Protein AF-A0A839T908-F1 (afdb_monomer_lite)

Radius of gyration: 17.78 Å; chains: 1; bounding box: 57×42×38 Å

Foldseek 3Di:
DDDDPPPPPPQPFLFPFWKKKWFDDLPDQFKTWIDGPVDQWIKIKGFPDWDPDWQDQPPDIDIHTDMDIDIDNPDDDDPVRIFIKIKTKRKWKWQPPDPATDIFDADSVRDGPPPDDDHQKMKMWMWMWMQGPVRDIDIDIDIFIDHPPVCRVVRRRRVSNNVSVVVDDRDDDDPDGHDCSPND

Structure (mmCIF, N/CA/C/O backbone):
data_AF-A0A839T908-F1
#
_entry.id   AF-A0A839T908-F1
#
loop_
_atom_site.group_PDB
_atom_site.id
_atom_site.type_symbol
_atom_site.label_atom_id
_atom_site.label_alt_id
_atom_site.label_comp_id
_atom_site.label_asym_id
_atom_site.label_entity_id
_atom_site.label_seq_id
_atom_site.pdbx_PDB_ins_code
_atom_site.Cartn_x
_atom_site.Cartn_y
_atom_site.Cartn_z
_atom_site.occupancy
_atom_site.B_iso_or_equiv
_atom_site.auth_seq_id
_atom_site.auth_comp_id
_atom_site.auth_asym_id
_atom_site.auth_atom_id
_atom_site.pdbx_PDB_model_num
ATOM 1 N N . MET A 1 1 ? 37.074 -22.662 -6.212 1.00 36.84 1 MET A N 1
ATOM 2 C CA . MET A 1 1 ? 36.858 -21.961 -4.927 1.00 36.84 1 MET A CA 1
ATOM 3 C C . MET A 1 1 ? 35.732 -20.959 -5.143 1.00 36.84 1 MET A C 1
ATOM 5 O O . MET A 1 1 ? 35.967 -19.913 -5.728 1.00 36.84 1 MET A O 1
ATOM 9 N N . ALA A 1 2 ? 34.493 -21.326 -4.815 1.00 31.91 2 ALA A N 1
ATOM 10 C CA . ALA A 1 2 ? 33.342 -20.445 -4.998 1.00 31.91 2 ALA A CA 1
ATOM 11 C C . ALA A 1 2 ? 33.215 -19.540 -3.766 1.00 31.91 2 ALA A C 1
ATOM 13 O O . ALA A 1 2 ? 32.916 -20.019 -2.672 1.00 31.91 2 ALA A O 1
ATOM 14 N N . GLN A 1 3 ? 33.482 -18.246 -3.935 1.00 27.88 3 GLN A N 1
ATOM 15 C CA . GLN A 1 3 ? 33.172 -17.241 -2.923 1.00 27.88 3 GLN A CA 1
ATOM 16 C C . GLN A 1 3 ? 31.649 -17.155 -2.782 1.00 27.88 3 GLN A C 1
ATOM 18 O O . GLN A 1 3 ? 30.955 -16.644 -3.658 1.00 27.88 3 GLN A O 1
ATOM 23 N N . LYS A 1 4 ? 31.122 -17.667 -1.666 1.00 32.56 4 LYS A N 1
ATOM 24 C CA . LYS A 1 4 ? 29.773 -17.335 -1.206 1.00 32.56 4 LYS A CA 1
ATOM 25 C C . LYS A 1 4 ? 29.775 -15.861 -0.807 1.00 32.56 4 LYS A C 1
ATOM 27 O O . LYS A 1 4 ? 30.241 -15.516 0.275 1.00 32.56 4 LYS A O 1
ATOM 32 N N . ALA A 1 5 ? 29.249 -14.999 -1.669 1.00 32.66 5 ALA A N 1
ATOM 33 C CA . ALA A 1 5 ? 28.869 -13.652 -1.277 1.00 32.66 5 ALA A CA 1
ATOM 34 C C . ALA A 1 5 ? 27.626 -13.750 -0.376 1.00 32.66 5 ALA A C 1
ATOM 36 O O . ALA A 1 5 ? 26.495 -13.758 -0.856 1.00 32.66 5 ALA A O 1
ATOM 37 N N . SER A 1 6 ? 27.822 -13.862 0.942 1.00 39.03 6 SER A N 1
ATOM 38 C CA . SER A 1 6 ? 26.751 -13.659 1.924 1.00 39.03 6 SER A CA 1
ATOM 39 C C . SER A 1 6 ? 26.509 -12.157 2.085 1.00 39.03 6 SER A C 1
ATOM 41 O O . SER A 1 6 ? 26.837 -11.550 3.103 1.00 39.03 6 SER A O 1
ATOM 43 N N . GLY A 1 7 ? 25.973 -11.535 1.039 1.00 34.22 7 GLY A N 1
ATOM 44 C CA . GLY A 1 7 ? 25.411 -10.199 1.138 1.00 34.22 7 GLY A CA 1
ATOM 45 C C . GLY A 1 7 ? 24.092 -10.297 1.888 1.00 34.22 7 GLY A C 1
ATOM 46 O O . GLY A 1 7 ? 23.048 -10.490 1.270 1.00 34.22 7 GLY A O 1
ATOM 47 N N . GLN A 1 8 ? 24.126 -10.192 3.219 1.00 35.47 8 GLN A N 1
ATOM 48 C CA . GLN A 1 8 ? 22.937 -9.801 3.969 1.00 35.47 8 GLN A CA 1
ATOM 49 C C . GLN A 1 8 ? 22.550 -8.412 3.461 1.00 35.47 8 GLN A C 1
ATOM 51 O O . GLN A 1 8 ? 23.127 -7.403 3.863 1.00 35.47 8 GLN A O 1
ATOM 56 N N . SER A 1 9 ? 21.613 -8.374 2.514 1.00 38.59 9 SER A N 1
ATOM 57 C CA . SER A 1 9 ? 20.910 -7.156 2.145 1.00 38.59 9 SER A CA 1
ATOM 58 C C . SER A 1 9 ? 20.316 -6.619 3.439 1.00 38.59 9 SER A C 1
ATOM 60 O O . SER A 1 9 ? 19.379 -7.216 3.970 1.00 38.59 9 SER A O 1
ATOM 62 N N . LYS A 1 10 ? 20.905 -5.552 3.990 1.00 41.44 10 LYS A N 1
ATOM 63 C CA . LYS A 1 10 ? 20.299 -4.790 5.078 1.00 41.44 10 LYS A CA 1
ATOM 64 C C . LYS A 1 10 ? 18.980 -4.273 4.526 1.00 41.44 10 LYS A C 1
ATOM 66 O O . LYS A 1 10 ? 18.945 -3.272 3.820 1.00 41.44 10 LYS A O 1
ATOM 71 N N . VAL A 1 11 ? 17.908 -5.015 4.774 1.00 45.88 11 VAL A N 1
ATOM 72 C CA . VAL A 1 11 ? 16.556 -4.509 4.607 1.00 45.88 11 VAL A CA 1
ATOM 73 C C . VAL A 1 11 ? 16.485 -3.349 5.588 1.00 45.88 11 VAL A C 1
ATOM 75 O O . VAL A 1 11 ? 16.547 -3.570 6.795 1.00 45.88 11 VAL A O 1
ATOM 78 N N . CYS A 1 12 ? 16.458 -2.115 5.086 1.00 41.50 12 CYS A N 1
ATOM 79 C CA . CYS A 1 12 ? 16.101 -0.964 5.902 1.00 41.50 12 CYS A CA 1
ATOM 80 C C . CYS A 1 12 ? 14.634 -1.154 6.301 1.00 41.50 12 CYS A C 1
ATOM 82 O O . CYS A 1 12 ? 13.719 -0.706 5.616 1.00 41.50 12 CYS A O 1
ATOM 84 N N . SER A 1 13 ? 14.397 -1.907 7.371 1.00 41.41 13 SER A N 1
ATOM 85 C CA . SER A 1 13 ? 13.109 -1.962 8.034 1.00 41.41 13 SER A CA 1
ATOM 86 C C . SER A 1 13 ? 12.958 -0.660 8.807 1.00 41.41 13 SER A C 1
ATOM 88 O O . SER A 1 13 ? 13.538 -0.500 9.879 1.00 41.41 13 SER A O 1
ATOM 90 N N . TYR A 1 14 ? 12.218 0.294 8.250 1.00 49.59 14 TYR A N 1
ATOM 91 C CA . TYR A 1 14 ? 11.666 1.360 9.071 1.00 49.59 14 TYR A CA 1
ATOM 92 C C . TYR A 1 14 ? 10.567 0.749 9.943 1.00 49.59 14 TYR A C 1
ATOM 94 O O . TYR A 1 14 ? 9.461 0.497 9.480 1.00 49.59 14 TYR A O 1
ATOM 102 N N . GLU A 1 15 ? 10.883 0.463 11.200 1.00 51.09 15 GLU A N 1
ATOM 103 C CA . GLU A 1 15 ? 9.919 -0.030 12.179 1.00 51.09 15 GLU A CA 1
ATOM 104 C C . GLU A 1 15 ? 9.182 1.161 12.797 1.00 51.09 15 GLU A C 1
ATOM 106 O O . GLU A 1 15 ? 9.471 1.625 13.893 1.00 51.09 15 GLU A O 1
ATOM 111 N N . GLY A 1 16 ? 8.256 1.732 12.030 1.00 57.88 16 GLY A N 1
ATOM 112 C CA . GLY A 1 16 ? 7.332 2.728 12.552 1.00 57.88 16 GLY A CA 1
ATOM 113 C C . GLY A 1 16 ? 6.129 2.038 13.174 1.00 57.88 16 GLY A C 1
ATOM 114 O O . GLY A 1 16 ? 5.096 1.948 12.502 1.00 57.88 16 GLY A O 1
ATOM 115 N N . GLU A 1 17 ? 6.247 1.564 14.417 1.00 53.97 17 GLU A N 1
ATOM 116 C CA . GLU A 1 17 ? 5.077 1.198 15.222 1.00 53.97 17 GLU A CA 1
ATOM 117 C C . GLU A 1 17 ? 4.175 2.425 15.338 1.00 53.97 17 GLU A C 1
ATOM 119 O O . GLU A 1 17 ? 4.529 3.442 15.932 1.00 53.97 17 GLU A O 1
ATOM 124 N N . ASN A 1 18 ? 3.020 2.366 14.684 1.00 81.38 18 ASN A N 1
ATOM 125 C CA . ASN A 1 18 ? 2.134 3.515 14.576 1.00 81.38 18 ASN A CA 1
ATOM 126 C C . ASN A 1 18 ? 0.699 3.091 14.861 1.00 81.38 18 ASN A C 1
ATOM 128 O O . ASN A 1 18 ? -0.016 2.626 13.965 1.00 81.38 18 ASN A O 1
ATOM 132 N N . THR A 1 19 ? 0.258 3.318 16.096 1.00 89.25 19 THR A N 1
ATOM 133 C CA . THR A 1 19 ? -1.152 3.236 16.476 1.00 89.25 19 THR A CA 1
ATOM 134 C C . THR A 1 19 ? -1.986 4.116 15.549 1.00 89.25 19 THR A C 1
ATOM 136 O O . THR A 1 19 ? -1.684 5.287 15.325 1.00 89.25 19 THR A O 1
ATOM 139 N N . THR A 1 20 ? -3.027 3.550 14.951 1.00 90.56 20 THR A N 1
ATOM 140 C CA . THR A 1 20 ? -3.907 4.251 14.013 1.00 90.56 20 THR A CA 1
ATOM 141 C C . THR A 1 20 ? -5.349 4.034 14.436 1.00 90.56 20 THR A C 1
ATOM 143 O O . THR A 1 20 ? -5.747 2.902 14.688 1.00 90.56 20 THR A O 1
ATOM 146 N N . VAL A 1 21 ? -6.138 5.105 14.474 1.00 92.94 21 VAL A N 1
ATOM 147 C CA . VAL A 1 21 ? -7.584 5.013 14.702 1.00 92.94 21 VAL A CA 1
ATOM 148 C C . VAL A 1 21 ? -8.265 5.024 13.341 1.00 92.94 21 VAL A C 1
ATOM 150 O O . VAL A 1 21 ? -8.060 5.950 12.559 1.00 92.94 21 VAL A O 1
ATOM 153 N N . VAL A 1 22 ? -9.037 3.994 13.022 1.00 93.44 22 VAL A N 1
ATOM 154 C CA . VAL A 1 22 ? -9.698 3.818 11.721 1.00 93.44 22 VAL A CA 1
ATOM 155 C C . VAL A 1 22 ? -11.209 3.777 11.910 1.00 93.44 22 VAL A C 1
ATOM 157 O O . VAL A 1 22 ? -11.687 3.250 12.912 1.00 93.44 22 VAL A O 1
ATOM 160 N N . LEU A 1 23 ? -11.963 4.348 10.971 1.00 93.50 23 LEU A N 1
ATOM 161 C CA . LEU A 1 23 ? -13.417 4.197 10.935 1.00 93.50 23 LEU A CA 1
ATOM 162 C C . LEU A 1 23 ? -13.760 2.720 10.690 1.00 93.50 23 LEU A C 1
ATOM 164 O O . LEU A 1 23 ? -13.183 2.098 9.797 1.00 93.50 23 LEU A O 1
ATOM 168 N N . ARG A 1 24 ? -14.678 2.172 11.486 1.00 91.44 24 ARG A N 1
ATOM 169 C CA . ARG A 1 24 ? -15.212 0.821 11.324 1.00 91.44 24 ARG A CA 1
ATOM 170 C C . ARG A 1 24 ? -16.457 0.892 10.450 1.00 91.44 24 ARG A C 1
ATOM 172 O O . ARG A 1 24 ? -17.510 1.326 10.904 1.00 91.44 24 ARG A O 1
ATOM 179 N N . ASP A 1 25 ? -16.311 0.446 9.214 1.00 89.19 25 ASP A N 1
ATOM 180 C CA . ASP A 1 25 ? -17.406 0.300 8.261 1.00 89.19 25 ASP A CA 1
ATOM 181 C C . ASP A 1 25 ? -17.119 -0.931 7.391 1.00 89.19 25 ASP A C 1
ATOM 183 O O . ASP A 1 25 ? -16.373 -0.862 6.415 1.00 89.19 25 ASP A O 1
ATOM 187 N N . SER A 1 26 ? -17.631 -2.091 7.816 1.00 84.62 26 SER A N 1
ATOM 188 C CA . SER A 1 26 ? -17.340 -3.388 7.187 1.00 84.62 26 SER A CA 1
ATOM 189 C C . SER A 1 26 ? -17.948 -3.537 5.794 1.00 84.62 26 SER A C 1
ATOM 191 O O . SER A 1 26 ? -17.467 -4.347 5.001 1.00 84.62 26 SER A O 1
ATOM 193 N N . GLU A 1 27 ? -18.997 -2.769 5.502 1.00 87.81 27 GLU A N 1
ATOM 194 C CA . GLU A 1 27 ? -19.704 -2.801 4.221 1.00 87.81 27 GLU A CA 1
ATOM 195 C C . GLU A 1 27 ? -19.051 -1.870 3.191 1.00 87.81 27 GLU A C 1
ATOM 197 O O . GLU A 1 27 ? -19.305 -1.970 1.990 1.00 87.81 27 GLU A O 1
ATOM 202 N N . GLN A 1 28 ? -18.175 -0.971 3.642 1.00 89.25 28 GLN A N 1
ATOM 203 C CA . GLN A 1 28 ? -17.533 0.013 2.794 1.00 89.25 28 GLN A CA 1
ATOM 204 C C . GLN A 1 28 ? -16.203 -0.495 2.231 1.00 89.25 28 GLN A C 1
ATOM 206 O O . GLN A 1 28 ? -15.157 -0.484 2.878 1.00 89.25 28 GLN A O 1
ATOM 211 N N . THR A 1 29 ? -16.221 -0.891 0.960 1.00 88.44 29 THR A N 1
ATOM 212 C CA . THR A 1 29 ? -15.027 -1.391 0.266 1.00 88.44 29 THR A CA 1
ATOM 213 C C . THR A 1 29 ? -14.239 -0.316 -0.482 1.00 88.44 29 THR A C 1
ATOM 215 O O . THR A 1 29 ? -13.118 -0.578 -0.924 1.00 88.44 29 THR A O 1
ATOM 218 N N . GLU A 1 30 ? -14.804 0.872 -0.667 1.00 92.94 30 GLU A N 1
ATOM 219 C CA . GLU A 1 30 ? -14.273 1.916 -1.549 1.00 92.94 30 GLU A CA 1
ATOM 220 C C . GLU A 1 30 ? -13.727 3.119 -0.784 1.00 92.94 30 GLU A C 1
ATOM 222 O O . GLU A 1 30 ? -12.908 3.860 -1.320 1.00 92.94 30 GLU A O 1
ATOM 227 N N . LEU A 1 31 ? -14.113 3.307 0.475 1.00 92.94 31 LEU A N 1
ATOM 228 C CA . LEU A 1 31 ? -13.708 4.447 1.290 1.00 92.94 31 LEU A CA 1
ATOM 229 C C . LEU A 1 31 ? -13.023 3.980 2.576 1.00 92.94 31 LEU A C 1
ATOM 231 O O . LEU A 1 31 ? -13.569 3.204 3.345 1.00 92.94 31 LEU A O 1
ATOM 235 N N . GLY A 1 32 ? -11.829 4.500 2.843 1.00 93.12 32 GLY A N 1
ATOM 236 C CA . GLY A 1 32 ? -11.128 4.295 4.104 1.00 93.12 32 GLY A CA 1
ATOM 237 C C . GLY A 1 32 ? -10.836 5.622 4.781 1.00 93.12 32 GLY A C 1
ATOM 238 O O . GLY A 1 32 ? -10.221 6.501 4.176 1.00 93.12 32 GLY A O 1
ATOM 239 N N . ILE A 1 33 ? -11.228 5.760 6.046 1.00 93.88 33 ILE A N 1
ATOM 240 C CA . ILE A 1 33 ? -10.991 6.973 6.833 1.00 93.88 33 ILE A CA 1
ATOM 241 C C . ILE A 1 33 ? -10.219 6.614 8.095 1.00 93.88 33 ILE A C 1
ATOM 243 O O . ILE A 1 33 ? -10.560 5.663 8.798 1.00 93.88 33 ILE A O 1
ATOM 247 N N . LYS A 1 34 ? -9.158 7.367 8.388 1.00 93.38 34 LYS A N 1
ATOM 248 C CA . LYS A 1 34 ? -8.349 7.149 9.589 1.00 93.38 34 LYS A CA 1
ATOM 249 C C . LYS A 1 34 ? -7.783 8.435 10.161 1.00 93.38 34 LYS A C 1
ATOM 251 O O . LYS A 1 34 ? -7.433 9.355 9.427 1.00 93.38 34 LYS A O 1
ATOM 256 N N . HIS A 1 35 ? -7.611 8.448 11.471 1.00 92.81 35 HIS A N 1
ATOM 257 C CA . HIS A 1 35 ? -6.823 9.429 12.190 1.00 92.81 35 HIS A CA 1
ATOM 258 C C . HIS A 1 35 ? -5.416 8.879 12.440 1.00 92.81 35 HIS A C 1
ATOM 260 O O . HIS A 1 35 ? -5.232 7.732 12.862 1.00 92.81 35 HIS A O 1
ATOM 266 N N . ARG A 1 36 ? -4.413 9.709 12.162 1.00 78.31 36 ARG A N 1
ATOM 267 C CA . ARG A 1 36 ? -3.006 9.408 12.421 1.00 78.31 36 ARG A CA 1
ATOM 268 C C . ARG A 1 36 ? -2.594 10.105 13.713 1.00 78.31 36 ARG A C 1
ATOM 270 O O . ARG A 1 36 ? -2.724 11.312 13.810 1.00 78.31 36 ARG A O 1
ATOM 277 N N . THR A 1 37 ? -2.093 9.377 14.703 1.00 74.81 37 THR A N 1
ATOM 278 C CA . THR A 1 37 ? -1.612 9.990 15.957 1.00 74.81 37 THR A CA 1
ATOM 279 C C . THR A 1 37 ? -0.390 10.880 15.734 1.00 74.81 37 THR A C 1
ATOM 281 O O . THR A 1 37 ? -0.235 11.892 16.408 1.00 74.81 37 THR A O 1
ATOM 284 N N . ASP A 1 38 ? 0.441 10.538 14.749 1.00 75.88 38 ASP A N 1
ATOM 285 C CA . ASP A 1 38 ? 1.659 11.259 14.376 1.00 75.88 38 ASP A CA 1
ATOM 286 C C . ASP A 1 38 ? 1.409 12.472 13.455 1.00 75.88 38 ASP A C 1
ATOM 288 O O . ASP A 1 38 ? 2.316 13.270 13.230 1.00 75.88 38 ASP A O 1
ATOM 292 N N . HIS A 1 39 ? 0.196 12.638 12.910 1.00 71.69 39 HIS A N 1
ATOM 293 C CA . HIS A 1 39 ? -0.154 13.745 12.013 1.00 71.69 39 HIS A CA 1
ATOM 294 C C . HIS A 1 39 ? -1.471 14.380 12.452 1.00 71.69 39 HIS A C 1
ATOM 296 O O . HIS A 1 39 ? -2.493 13.712 12.495 1.00 71.69 39 HIS A O 1
ATOM 302 N N . ASN A 1 40 ? -1.484 15.692 12.697 1.00 78.94 40 ASN A N 1
ATOM 303 C CA . ASN A 1 40 ? -2.696 16.394 13.120 1.00 78.94 40 ASN A CA 1
ATOM 304 C C . ASN A 1 40 ? -3.747 16.430 11.985 1.00 78.94 40 ASN A C 1
ATOM 306 O O . ASN A 1 40 ? -3.716 17.328 11.137 1.00 78.94 40 ASN A O 1
ATOM 310 N N . GLY A 1 41 ? -4.633 15.428 11.930 1.00 89.44 41 GLY A N 1
ATOM 311 C CA . GLY A 1 41 ? -5.755 15.365 10.995 1.00 89.44 41 GLY A CA 1
ATOM 312 C C . GLY A 1 41 ? -6.211 13.959 10.585 1.00 89.44 41 GLY A C 1
ATOM 313 O O . GLY A 1 41 ? -5.623 12.930 10.920 1.00 89.44 41 GLY A O 1
ATOM 314 N N . ILE A 1 42 ? -7.292 13.943 9.810 1.00 94.06 42 ILE A N 1
ATOM 315 C CA . ILE A 1 42 ? -7.888 12.762 9.190 1.00 94.06 42 ILE A CA 1
ATOM 316 C C . ILE A 1 42 ? -7.301 12.556 7.793 1.00 94.06 42 ILE A C 1
ATOM 318 O O . ILE A 1 42 ? -7.222 13.491 6.996 1.00 94.06 42 ILE A O 1
ATOM 322 N N . GLU A 1 43 ? -6.919 11.320 7.485 1.00 94.62 43 GLU A N 1
ATOM 323 C CA . GLU A 1 43 ? -6.607 10.842 6.139 1.00 94.62 43 GLU A CA 1
ATOM 324 C C . GLU A 1 43 ? -7.823 10.099 5.579 1.00 94.62 43 GLU A C 1
ATOM 326 O O . GLU A 1 43 ? -8.343 9.181 6.216 1.00 94.62 43 GLU A O 1
ATOM 331 N N . ILE A 1 44 ? -8.237 10.472 4.370 1.00 94.75 44 ILE A N 1
ATOM 332 C CA . ILE A 1 44 ? -9.317 9.821 3.627 1.00 94.75 44 ILE A CA 1
ATOM 333 C C . ILE A 1 44 ? -8.720 9.201 2.373 1.00 94.75 44 ILE A C 1
ATOM 335 O O . ILE A 1 44 ? -7.942 9.843 1.664 1.00 94.75 44 ILE A O 1
ATOM 339 N N . LYS A 1 45 ? -9.092 7.961 2.080 1.00 94.69 45 LYS A N 1
ATOM 340 C CA . LYS A 1 45 ? -8.771 7.280 0.831 1.00 94.69 45 LYS A CA 1
ATOM 341 C C . LYS A 1 45 ? -10.042 6.814 0.160 1.00 94.69 45 LYS A C 1
ATOM 343 O O . LYS A 1 45 ? -10.842 6.157 0.807 1.00 94.69 45 LYS A O 1
ATOM 348 N N . GLY A 1 46 ? -10.182 7.122 -1.120 1.00 94.94 46 GLY A N 1
ATOM 349 C CA . GLY A 1 46 ? -11.299 6.675 -1.943 1.00 94.94 46 GLY A CA 1
ATOM 350 C C . GLY A 1 46 ? -10.792 5.886 -3.139 1.00 94.94 46 GLY A C 1
ATOM 351 O O . GLY A 1 46 ? -9.832 6.305 -3.790 1.00 94.94 46 GLY A O 1
ATOM 352 N N . LEU A 1 47 ? -11.421 4.754 -3.424 1.00 94.12 47 LEU A N 1
ATOM 353 C CA . LEU A 1 47 ? -11.265 4.034 -4.673 1.00 94.12 47 LEU A CA 1
ATOM 354 C C . LEU A 1 47 ? -11.927 4.875 -5.763 1.00 94.12 47 LEU A C 1
ATOM 356 O O . LEU A 1 47 ? -13.119 5.148 -5.703 1.00 94.12 47 LEU A O 1
ATOM 360 N N . GLY A 1 48 ? -11.140 5.328 -6.734 1.00 92.94 48 GLY A N 1
ATOM 361 C CA . GLY A 1 48 ? -11.667 6.071 -7.874 1.00 92.94 48 GLY A CA 1
ATOM 362 C C . GLY A 1 48 ? -12.179 5.132 -8.958 1.00 92.94 48 GLY A C 1
ATOM 363 O O . GLY A 1 48 ? -13.288 5.288 -9.450 1.00 92.94 48 GLY A O 1
ATOM 364 N N . THR A 1 49 ? -11.354 4.159 -9.349 1.00 94.69 49 THR A N 1
ATOM 365 C CA . THR A 1 49 ? -11.708 3.182 -10.384 1.00 94.69 49 THR A CA 1
ATOM 366 C C . THR A 1 49 ? -10.796 1.956 -10.335 1.00 94.69 49 THR A C 1
ATOM 368 O O . THR A 1 49 ? -9.717 1.985 -9.732 1.00 94.69 49 THR A O 1
ATOM 371 N N . SER A 1 50 ? -11.220 0.884 -10.996 1.00 93.12 50 SER A N 1
ATOM 372 C CA . SER A 1 50 ? -10.376 -0.267 -11.316 1.00 93.12 50 SER A CA 1
ATOM 373 C C . SER A 1 50 ? -9.924 -0.174 -12.771 1.00 93.12 50 SER A C 1
ATOM 375 O O . SER A 1 50 ? -10.700 0.210 -13.643 1.00 93.12 50 SER A O 1
ATOM 377 N N . LEU A 1 51 ? -8.666 -0.512 -13.037 1.00 92.06 51 LEU A N 1
ATOM 378 C CA . LEU A 1 51 ? -8.169 -0.627 -14.403 1.00 92.06 51 LEU A CA 1
ATOM 379 C C . LEU A 1 51 ? -8.560 -1.992 -14.976 1.00 92.06 51 LEU A C 1
ATOM 381 O O . LEU A 1 51 ? -8.655 -2.976 -14.245 1.00 92.06 51 LEU A O 1
ATOM 385 N N . ASN A 1 52 ? -8.741 -2.054 -16.295 1.00 91.56 52 ASN A N 1
ATOM 386 C CA . ASN A 1 52 ? -9.045 -3.308 -16.994 1.00 91.56 52 ASN A CA 1
ATOM 387 C C . ASN A 1 52 ? -7.848 -4.275 -17.029 1.00 91.56 52 ASN A C 1
ATOM 389 O O . ASN A 1 52 ? -8.010 -5.448 -17.363 1.00 91.56 52 ASN A O 1
ATOM 393 N N . THR A 1 53 ? -6.649 -3.795 -16.698 1.00 93.25 53 THR A N 1
ATOM 394 C CA . THR A 1 53 ? -5.440 -4.613 -16.631 1.00 93.25 53 THR A CA 1
ATOM 395 C C . THR A 1 53 ? -5.271 -5.237 -15.247 1.00 93.25 53 THR A C 1
ATOM 397 O O . THR A 1 53 ? -5.371 -4.580 -14.208 1.00 93.25 53 THR A O 1
ATOM 400 N N . GLU A 1 54 ? -4.926 -6.520 -15.245 1.00 92.50 54 GLU A N 1
ATOM 401 C CA . GLU A 1 54 ? -4.557 -7.281 -14.056 1.00 92.50 54 GLU A CA 1
ATOM 402 C C . GLU A 1 54 ? -3.037 -7.464 -13.956 1.00 92.50 54 GLU A C 1
ATOM 404 O O . GLU A 1 54 ? -2.334 -7.611 -14.960 1.00 92.50 54 GLU A O 1
ATOM 409 N N . LEU A 1 55 ? -2.528 -7.536 -12.728 1.00 93.06 55 LEU A N 1
ATOM 410 C CA . LEU A 1 55 ? -1.218 -8.118 -12.444 1.00 93.06 55 LEU A CA 1
ATOM 411 C C . LEU A 1 55 ? -1.308 -9.639 -12.613 1.00 93.06 55 LEU A C 1
ATOM 413 O O . LEU A 1 55 ? -2.238 -10.262 -12.100 1.00 93.06 55 LEU A O 1
ATOM 417 N N . LYS A 1 56 ? -0.349 -10.240 -13.329 1.00 93.50 56 LYS A N 1
ATOM 418 C CA . LYS A 1 56 ? -0.356 -11.680 -13.670 1.00 93.50 56 LYS A CA 1
ATOM 419 C C . LYS A 1 56 ? 0.973 -12.389 -13.375 1.00 93.50 56 LYS A C 1
ATOM 421 O O . LYS A 1 56 ? 1.277 -13.415 -13.979 1.00 93.50 56 LYS A O 1
ATOM 426 N N . TYR A 1 57 ? 1.776 -11.861 -12.453 1.00 94.94 57 TYR A N 1
ATOM 427 C CA . TYR A 1 57 ? 3.112 -12.379 -12.145 1.00 94.94 57 TYR A CA 1
ATOM 428 C C . TYR A 1 57 ? 3.118 -13.155 -10.830 1.00 94.94 57 TYR A C 1
ATOM 430 O O . TYR A 1 57 ? 3.280 -12.560 -9.773 1.00 94.94 57 TYR A O 1
ATOM 438 N N . SER A 1 58 ? 2.971 -14.484 -10.883 1.00 92.75 58 SER A N 1
ATOM 439 C CA . SER A 1 58 ? 2.930 -15.337 -9.682 1.00 92.75 58 SER A CA 1
ATOM 440 C C . SER A 1 58 ? 4.117 -15.085 -8.731 1.00 92.75 58 SER A C 1
ATOM 442 O O . SER A 1 58 ? 5.256 -15.086 -9.193 1.00 92.75 58 SER A O 1
ATOM 444 N N . PRO A 1 59 ? 3.888 -14.917 -7.413 1.00 93.19 59 PRO A N 1
ATOM 445 C CA . PRO A 1 59 ? 2.614 -15.095 -6.704 1.00 93.19 59 PRO A CA 1
ATOM 446 C C . PRO A 1 59 ? 1.718 -13.841 -6.665 1.00 93.19 59 PRO A C 1
ATOM 448 O O . PRO A 1 59 ? 0.684 -13.841 -6.003 1.00 93.19 59 PRO A O 1
ATOM 451 N N . PHE A 1 60 ? 2.084 -12.766 -7.359 1.00 92.81 60 PHE A N 1
ATOM 452 C CA . PHE A 1 60 ? 1.353 -11.500 -7.395 1.00 92.81 60 PHE A CA 1
ATOM 453 C C . PHE A 1 60 ? 0.338 -11.479 -8.541 1.00 92.81 60 PHE A C 1
ATOM 455 O O . PHE A 1 60 ? 0.677 -11.329 -9.717 1.00 92.81 60 PHE A O 1
ATOM 462 N N . SER A 1 61 ? -0.941 -11.598 -8.196 1.00 91.50 61 SER A N 1
ATOM 463 C CA . SER A 1 61 ? -2.027 -11.436 -9.161 1.00 91.50 61 SER A CA 1
ATOM 464 C C . SER A 1 61 ? -3.180 -10.636 -8.575 1.00 91.50 61 SER A C 1
ATOM 466 O O . SER A 1 61 ? -3.405 -10.676 -7.366 1.00 91.50 61 SER A O 1
ATOM 468 N N . GLY A 1 62 ? -3.881 -9.883 -9.420 1.00 90.94 62 GLY A N 1
ATOM 469 C CA . GLY A 1 62 ? -5.041 -9.103 -8.999 1.00 90.94 62 GLY A CA 1
ATOM 470 C C . GLY A 1 62 ? -5.327 -7.891 -9.878 1.00 90.94 62 GLY A C 1
ATOM 471 O O . GLY A 1 62 ? -4.518 -7.493 -10.716 1.00 90.94 62 GLY A O 1
ATOM 472 N N . ILE A 1 63 ? -6.496 -7.298 -9.658 1.00 92.06 63 ILE A N 1
ATOM 473 C CA . ILE A 1 63 ? -6.967 -6.113 -10.380 1.00 92.06 63 ILE A CA 1
ATOM 474 C C . ILE A 1 63 ? -6.218 -4.876 -9.879 1.00 92.06 63 ILE A C 1
ATOM 476 O O . ILE A 1 63 ? -6.123 -4.642 -8.669 1.00 92.06 63 ILE A O 1
ATOM 480 N N . ILE A 1 64 ? -5.722 -4.056 -10.806 1.00 93.38 64 ILE A N 1
ATOM 481 C CA . ILE A 1 64 ? -5.090 -2.781 -10.464 1.00 93.38 64 ILE A CA 1
ATOM 482 C C . ILE A 1 64 ? -6.173 -1.751 -10.128 1.00 93.38 64 ILE A C 1
ATOM 484 O O . ILE A 1 64 ? -7.139 -1.573 -10.867 1.00 93.38 64 ILE A O 1
ATOM 488 N N . LYS A 1 65 ? -6.006 -1.050 -9.004 1.00 94.06 65 LYS A N 1
ATOM 489 C CA . LYS A 1 65 ? -6.970 -0.071 -8.485 1.00 94.06 65 LYS A CA 1
ATOM 490 C C . LYS A 1 65 ? -6.334 1.307 -8.355 1.00 94.06 65 LYS A C 1
ATOM 492 O O . LYS A 1 65 ? -5.246 1.432 -7.794 1.00 94.06 65 LYS A O 1
ATOM 497 N N . LEU A 1 66 ? -7.038 2.336 -8.820 1.00 93.69 66 LEU A N 1
ATOM 498 C CA . LEU A 1 66 ? -6.652 3.733 -8.648 1.00 93.69 66 LEU A CA 1
ATOM 499 C C . LEU A 1 66 ? -7.299 4.300 -7.390 1.00 93.69 66 LEU A C 1
ATOM 501 O O . LEU A 1 66 ? -8.522 4.346 -7.271 1.00 93.69 66 LEU A O 1
ATOM 505 N N . TRP A 1 67 ? -6.462 4.757 -6.466 1.00 93.69 67 TRP A N 1
ATOM 506 C CA . TRP A 1 67 ? -6.895 5.340 -5.205 1.00 93.69 67 TRP A CA 1
ATOM 507 C C . TRP A 1 67 ? -6.527 6.812 -5.142 1.00 93.69 67 TRP A C 1
ATOM 509 O O . TRP A 1 67 ? -5.386 7.192 -5.401 1.00 93.69 67 TRP A O 1
ATOM 519 N N . SER A 1 68 ? -7.482 7.616 -4.702 1.00 94.25 68 SER A N 1
ATOM 520 C CA . SER A 1 68 ? -7.269 9.007 -4.341 1.00 94.25 68 SER A CA 1
ATOM 521 C C . SER A 1 68 ? -7.082 9.122 -2.835 1.00 94.25 68 SER A C 1
ATOM 523 O O . SER A 1 68 ? -7.649 8.351 -2.056 1.00 94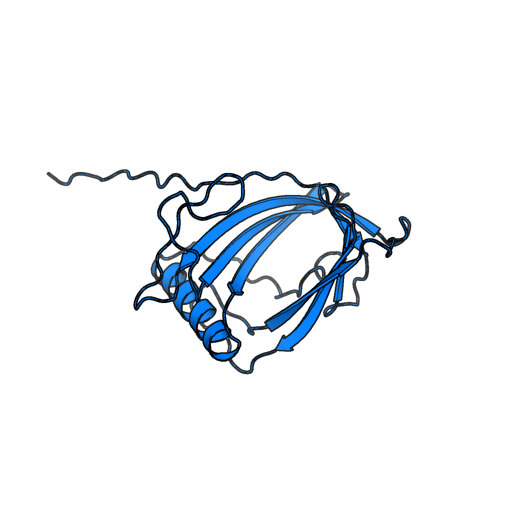.25 68 SER A O 1
ATOM 525 N N . LYS A 1 69 ? -6.257 10.080 -2.416 1.00 93.56 69 LYS A N 1
ATOM 526 C CA . LYS A 1 69 ? -5.957 10.342 -1.010 1.00 93.56 69 LYS A CA 1
ATOM 527 C C . LYS A 1 69 ? -6.134 11.825 -0.722 1.00 93.56 69 LYS A C 1
ATOM 529 O O . LYS A 1 69 ? -5.536 12.660 -1.393 1.00 93.56 69 LYS A O 1
ATOM 534 N N . TRP A 1 70 ? -6.884 12.124 0.328 1.00 95.19 70 TRP A N 1
ATOM 535 C CA . TRP A 1 70 ? -7.110 13.473 0.832 1.00 95.19 70 TRP A CA 1
ATOM 536 C C . TRP A 1 70 ? -6.778 13.547 2.318 1.00 95.19 70 TRP A C 1
ATOM 538 O O . TRP A 1 70 ? -6.700 12.530 3.014 1.00 95.19 70 TRP A O 1
ATOM 548 N N . SER A 1 71 ? -6.584 14.765 2.814 1.00 94.06 71 SER A N 1
ATOM 549 C CA . SER A 1 71 ? -6.419 15.035 4.237 1.00 94.06 71 SER A CA 1
ATOM 550 C C . SER A 1 71 ? -7.311 16.189 4.675 1.00 94.06 71 SER A C 1
ATOM 552 O O . SER A 1 71 ? -7.581 17.113 3.909 1.00 94.06 71 SER A O 1
ATOM 554 N N . SER A 1 72 ? -7.778 16.138 5.920 1.00 94.44 72 SER A N 1
ATOM 555 C CA . SER A 1 72 ? -8.524 17.227 6.544 1.00 94.44 72 SER A CA 1
ATOM 556 C C . SER A 1 72 ? -8.113 17.392 7.996 1.00 94.44 72 SER A C 1
ATOM 558 O O . SER A 1 72 ? -8.032 16.422 8.742 1.00 94.44 72 SER A O 1
ATOM 560 N N . ARG A 1 73 ? -7.888 18.639 8.409 1.00 92.88 73 ARG A N 1
ATOM 561 C CA . ARG A 1 73 ? -7.612 18.993 9.811 1.00 92.88 73 ARG A CA 1
ATOM 562 C C . ARG A 1 73 ? -8.874 19.331 10.606 1.00 92.88 73 ARG A C 1
ATOM 564 O O . ARG A 1 73 ? -8.802 19.466 11.818 1.00 92.88 73 ARG A O 1
ATOM 571 N N . GLN A 1 74 ? -10.000 19.519 9.916 1.00 93.62 74 GLN A N 1
ATOM 572 C CA . GLN A 1 74 ? -11.264 19.947 10.524 1.00 93.62 74 GLN A CA 1
ATOM 573 C C . GLN A 1 74 ? -12.198 18.771 10.810 1.00 93.62 74 GLN A C 1
ATOM 575 O O . GLN A 1 74 ? -13.015 18.838 11.724 1.00 93.62 74 GLN A O 1
ATOM 580 N N . LEU A 1 75 ? -12.078 17.689 10.034 1.00 93.25 75 LEU A N 1
ATOM 581 C CA . LEU A 1 75 ? -12.857 16.482 10.270 1.00 93.25 75 LEU A CA 1
ATOM 582 C C . LEU A 1 75 ? -12.418 15.810 11.570 1.00 93.25 75 LEU A C 1
ATOM 584 O O . LEU A 1 75 ? -11.234 15.779 11.905 1.00 93.25 75 LEU A O 1
ATOM 588 N N . LYS A 1 76 ? -13.393 15.247 12.277 1.00 91.62 76 LYS A N 1
ATOM 589 C CA . LYS A 1 76 ? -13.202 14.451 13.488 1.00 91.62 76 LYS A CA 1
ATOM 590 C C . LYS A 1 76 ? -13.921 13.124 13.293 1.00 91.62 76 LYS A C 1
ATOM 592 O O . LYS A 1 76 ? -14.979 13.094 12.671 1.00 91.62 76 LYS A O 1
ATOM 597 N N . LEU A 1 77 ? -13.336 12.047 13.805 1.00 91.50 77 LEU A N 1
ATOM 598 C CA . LEU A 1 77 ? -13.986 10.741 13.837 1.00 91.50 77 LEU A CA 1
ATOM 599 C C . LEU A 1 77 ? -14.663 10.537 15.190 1.00 91.50 77 LEU A C 1
ATOM 601 O O . LEU A 1 77 ? -14.106 10.918 16.220 1.00 91.50 77 LEU A O 1
ATOM 605 N N . ASP A 1 78 ? -15.849 9.936 15.174 1.00 93.12 78 ASP A N 1
ATOM 606 C CA . ASP A 1 78 ? -16.553 9.534 16.388 1.00 93.12 78 ASP A CA 1
ATOM 607 C C . ASP A 1 78 ? -15.921 8.261 16.958 1.00 93.12 78 ASP A C 1
ATOM 609 O O . ASP A 1 78 ? -15.861 7.231 16.282 1.00 93.12 78 ASP A O 1
ATOM 613 N N . ILE A 1 79 ? -15.492 8.325 18.221 1.00 87.75 79 ILE A N 1
ATOM 614 C CA . ILE A 1 79 ? -14.852 7.217 18.928 1.00 87.75 79 ILE A CA 1
ATOM 615 C C . ILE A 1 79 ? -15.707 5.944 18.925 1.00 87.75 79 ILE A C 1
ATOM 617 O O . ILE A 1 79 ? -15.150 4.856 18.798 1.00 87.75 79 ILE A O 1
ATOM 621 N N . GLN A 1 80 ? -17.040 6.065 18.972 1.00 91.81 80 GLN A N 1
ATOM 622 C CA . GLN A 1 80 ? -17.959 4.919 18.979 1.00 91.81 80 GLN A CA 1
ATOM 623 C C . GLN A 1 80 ? -17.958 4.147 17.654 1.00 91.81 80 GLN A C 1
ATOM 625 O O . GLN A 1 80 ? -18.279 2.962 17.622 1.00 91.81 80 GLN A O 1
ATOM 630 N N . THR A 1 81 ? -17.559 4.807 16.566 1.00 92.75 81 THR A N 1
ATOM 631 C CA . THR A 1 81 ? -17.530 4.246 15.206 1.00 92.75 81 THR A CA 1
ATOM 632 C C . THR A 1 81 ? -16.120 3.899 14.745 1.00 92.75 81 THR A C 1
ATOM 634 O O . THR A 1 81 ? -15.903 3.578 13.580 1.00 92.75 81 THR A O 1
ATOM 637 N N . THR A 1 82 ? -15.133 3.976 15.637 1.00 94.06 82 THR A N 1
ATOM 638 C CA . THR A 1 82 ? -13.731 3.749 15.282 1.00 94.06 82 THR A CA 1
ATOM 639 C C . THR A 1 82 ? -13.140 2.554 16.000 1.00 94.06 82 THR A C 1
ATOM 641 O O . THR A 1 82 ? -13.629 2.098 17.031 1.00 94.06 82 THR A O 1
ATOM 644 N N . THR A 1 83 ? -12.049 2.041 15.447 1.00 93.25 83 THR A N 1
ATOM 645 C CA . THR A 1 83 ? -11.231 1.028 16.093 1.00 93.25 83 THR A CA 1
ATOM 646 C C . THR A 1 83 ? -9.762 1.415 16.034 1.00 93.25 83 THR A C 1
ATOM 648 O O . THR A 1 83 ? -9.308 2.056 15.086 1.00 93.25 83 THR A O 1
ATOM 651 N N . THR A 1 84 ? -9.022 1.064 17.079 1.00 93.50 84 THR A N 1
ATOM 652 C CA . THR A 1 84 ? -7.589 1.327 17.162 1.00 93.50 84 THR A CA 1
ATOM 653 C C . THR A 1 84 ? -6.835 0.082 16.736 1.00 93.50 84 THR A C 1
ATOM 655 O O . THR A 1 84 ? -7.047 -0.988 17.295 1.00 93.50 84 THR A O 1
ATOM 658 N N . ILE A 1 85 ? -5.942 0.238 15.767 1.00 93.00 85 ILE A N 1
ATOM 659 C CA . ILE A 1 85 ? -5.063 -0.825 15.286 1.00 93.00 85 ILE A CA 1
ATOM 660 C C . ILE A 1 85 ? -3.607 -0.443 15.521 1.00 93.00 85 ILE A C 1
ATOM 662 O O . ILE A 1 85 ? -3.229 0.728 15.400 1.00 93.00 85 ILE A O 1
ATOM 666 N N . GLU A 1 86 ? -2.783 -1.438 15.808 1.00 93.38 86 GLU A N 1
ATOM 667 C CA . GLU A 1 86 ? -1.329 -1.309 15.769 1.00 93.38 86 GLU A CA 1
ATOM 668 C C . GLU A 1 86 ? -0.846 -1.821 14.412 1.00 93.38 86 GLU A C 1
ATOM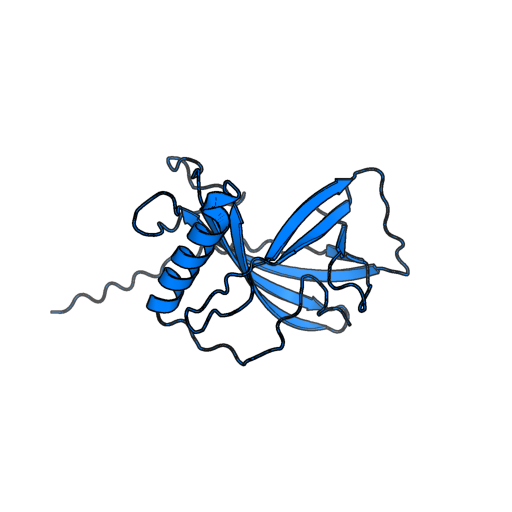 670 O O . GLU A 1 86 ? -1.460 -2.705 13.804 1.00 93.38 86 GLU A O 1
ATOM 675 N N . LYS A 1 87 ? 0.235 -1.241 13.892 1.00 91.81 87 LYS A N 1
ATOM 676 C CA . LYS A 1 87 ? 0.782 -1.668 12.607 1.00 91.81 87 LYS A CA 1
ATOM 677 C C . LYS A 1 87 ? 2.297 -1.564 12.582 1.00 91.81 87 LYS A C 1
ATOM 679 O O . LYS A 1 87 ? 2.854 -0.569 13.049 1.00 91.81 87 LYS A O 1
ATOM 684 N N . THR A 1 88 ? 2.904 -2.527 11.905 1.00 92.31 88 THR A N 1
ATOM 685 C CA . THR A 1 88 ? 4.325 -2.529 11.561 1.00 92.31 88 THR A CA 1
ATOM 686 C C . THR A 1 88 ? 4.443 -2.608 10.051 1.00 92.31 88 THR A C 1
ATOM 688 O O . THR A 1 88 ? 3.838 -3.476 9.418 1.00 92.31 88 THR A O 1
ATOM 691 N N . ARG A 1 89 ? 5.172 -1.664 9.451 1.00 91.94 89 ARG A N 1
ATOM 692 C CA . ARG A 1 89 ? 5.288 -1.526 7.996 1.00 91.94 89 ARG A CA 1
ATOM 693 C C . ARG A 1 89 ? 6.730 -1.717 7.557 1.00 91.94 89 ARG A C 1
ATOM 695 O O . ARG A 1 89 ? 7.591 -0.963 7.973 1.00 91.94 89 ARG A O 1
ATOM 702 N N . TRP A 1 90 ? 6.958 -2.621 6.616 1.00 93.12 90 TRP A N 1
ATOM 703 C CA . TRP A 1 90 ? 8.215 -2.740 5.885 1.00 93.12 90 TRP A CA 1
ATOM 704 C C . TRP A 1 90 ? 8.016 -2.205 4.471 1.00 93.12 90 TRP A C 1
ATOM 706 O O . TRP A 1 90 ? 7.088 -2.616 3.773 1.00 93.12 90 TRP A O 1
ATOM 716 N N . LEU A 1 91 ? 8.877 -1.280 4.052 1.00 94.56 91 LEU A N 1
ATOM 717 C CA . LEU A 1 91 ? 8.766 -0.576 2.779 1.00 94.56 91 LEU A CA 1
ATOM 718 C C . LEU A 1 91 ? 10.011 -0.816 1.924 1.00 94.56 91 LEU A C 1
ATOM 720 O O . LEU A 1 91 ? 11.135 -0.640 2.384 1.00 94.56 91 LEU A O 1
ATOM 724 N N . ARG A 1 92 ? 9.795 -1.159 0.655 1.00 95.62 92 ARG A N 1
ATOM 725 C CA . ARG A 1 92 ? 10.809 -1.133 -0.405 1.00 95.62 92 ARG A CA 1
ATOM 726 C C . ARG A 1 92 ? 10.328 -0.187 -1.497 1.00 95.62 92 ARG A C 1
ATOM 728 O O . ARG A 1 92 ? 9.140 -0.190 -1.816 1.00 95.62 92 ARG A O 1
ATOM 735 N N . ARG A 1 93 ? 11.226 0.607 -2.074 1.00 95.69 93 ARG A N 1
ATOM 736 C CA . ARG A 1 93 ? 10.908 1.552 -3.153 1.00 95.69 93 ARG A CA 1
ATOM 737 C C . ARG A 1 93 ? 11.745 1.234 -4.376 1.00 95.69 93 ARG A C 1
ATOM 739 O O . ARG A 1 93 ? 12.945 1.006 -4.256 1.00 95.69 93 ARG A O 1
ATOM 746 N N . PHE A 1 94 ? 11.109 1.233 -5.537 1.00 96.62 94 PHE A N 1
ATOM 747 C CA . PHE A 1 94 ? 11.744 0.928 -6.809 1.00 96.62 94 PHE A CA 1
ATOM 748 C C . PHE A 1 94 ? 11.598 2.112 -7.754 1.00 96.62 94 PHE A C 1
ATOM 750 O O . PHE A 1 94 ? 10.477 2.528 -8.032 1.00 96.62 94 PHE A O 1
ATOM 757 N N . ASP A 1 95 ? 12.711 2.624 -8.273 1.00 96.19 95 ASP A N 1
ATOM 758 C CA . ASP A 1 95 ? 12.710 3.476 -9.459 1.00 96.19 95 ASP A CA 1
ATOM 759 C C . ASP A 1 95 ? 12.402 2.604 -10.681 1.00 96.19 95 ASP A C 1
ATOM 761 O O . ASP A 1 95 ? 13.076 1.607 -10.940 1.00 96.19 95 ASP A O 1
ATOM 765 N N . THR A 1 96 ? 11.358 2.977 -11.413 1.00 96.94 96 THR A N 1
ATOM 766 C CA . THR A 1 96 ? 10.858 2.269 -12.602 1.00 96.94 96 THR A CA 1
ATOM 767 C C . THR A 1 96 ? 11.013 3.101 -13.873 1.00 96.94 96 THR A C 1
ATOM 769 O O . THR A 1 96 ? 10.451 2.760 -14.905 1.00 96.94 96 THR A O 1
ATOM 772 N N . SER A 1 97 ? 11.765 4.206 -13.816 1.00 94.31 97 SER A N 1
ATOM 773 C CA . SER A 1 97 ? 12.034 5.063 -14.977 1.00 94.31 97 SER A CA 1
ATOM 774 C C . SER A 1 97 ? 13.033 4.456 -15.970 1.00 94.31 97 SER A C 1
ATOM 776 O O . SER A 1 97 ? 13.157 4.936 -17.096 1.00 94.31 97 SER A O 1
ATOM 778 N N . GLN A 1 98 ? 13.751 3.409 -15.559 1.00 91.75 98 GLN A N 1
ATOM 779 C CA . GLN A 1 98 ? 14.750 2.712 -16.365 1.00 91.75 98 GLN A CA 1
ATOM 780 C C . GLN A 1 98 ? 14.209 1.387 -16.915 1.00 91.75 98 GLN A C 1
ATOM 782 O O . GLN A 1 98 ? 13.155 0.908 -16.510 1.00 91.75 98 GLN A O 1
ATOM 787 N N . ALA A 1 99 ? 14.976 0.757 -17.811 1.00 91.06 99 ALA A N 1
ATOM 788 C CA . ALA A 1 99 ? 14.614 -0.531 -18.410 1.00 91.06 99 ALA A CA 1
ATOM 789 C C . ALA A 1 99 ? 14.409 -1.655 -17.373 1.00 91.06 99 ALA A C 1
ATOM 791 O O . ALA A 1 99 ? 13.642 -2.584 -17.617 1.00 91.06 99 ALA A O 1
ATOM 792 N N . PHE A 1 100 ? 15.082 -1.564 -16.222 1.00 93.75 100 PHE A N 1
ATOM 793 C CA . PHE A 1 100 ? 14.947 -2.502 -15.112 1.00 93.75 100 PHE A CA 1
ATOM 794 C C . PHE A 1 100 ? 14.657 -1.743 -13.813 1.00 93.75 100 PHE A C 1
ATOM 796 O O . PHE A 1 100 ? 15.304 -0.718 -13.574 1.00 93.75 100 PHE A O 1
ATOM 803 N N . PRO A 1 101 ? 13.746 -2.241 -12.954 1.00 96.50 101 PRO A N 1
ATOM 804 C CA . PRO A 1 101 ? 13.493 -1.621 -11.662 1.00 96.50 101 PRO A CA 1
ATOM 805 C C . PRO A 1 101 ? 14.756 -1.576 -10.799 1.00 96.50 101 PRO A C 1
ATOM 807 O O . PRO A 1 101 ? 15.381 -2.607 -10.542 1.00 96.50 101 PRO A O 1
ATOM 810 N N . LEU A 1 102 ? 15.104 -0.384 -10.321 1.00 95.56 102 LEU A N 1
ATOM 811 C CA . LEU A 1 102 ? 16.210 -0.167 -9.395 1.00 95.56 102 LEU A CA 1
ATOM 812 C C . LEU A 1 102 ? 15.657 0.020 -7.984 1.00 95.56 102 LEU A C 1
ATOM 814 O O . LEU A 1 102 ? 14.930 0.972 -7.716 1.00 95.56 102 LEU A O 1
ATOM 818 N N . GLU A 1 103 ? 16.011 -0.877 -7.068 1.00 95.56 103 GLU A N 1
ATOM 819 C CA . GLU A 1 103 ? 15.667 -0.720 -5.655 1.00 95.56 103 GLU A CA 1
ATOM 820 C C . GLU A 1 103 ? 16.470 0.425 -5.027 1.00 95.56 103 GLU A C 1
ATOM 822 O O . GLU A 1 103 ? 17.697 0.462 -5.125 1.00 95.56 103 GLU A O 1
ATOM 827 N N . LEU A 1 104 ? 15.770 1.355 -4.381 1.00 94.00 104 LEU A N 1
ATOM 828 C CA . LEU A 1 104 ? 16.360 2.519 -3.735 1.00 94.00 104 LEU A CA 1
ATOM 829 C C . LEU A 1 104 ? 16.524 2.264 -2.237 1.00 94.00 104 LEU A C 1
ATOM 831 O O . LEU A 1 104 ? 15.571 1.898 -1.548 1.00 94.00 104 LEU A O 1
ATOM 835 N N . SER A 1 105 ? 17.721 2.533 -1.720 1.00 92.56 105 SER A N 1
ATOM 836 C CA . SER A 1 105 ? 17.956 2.593 -0.278 1.00 92.56 105 SER A CA 1
ATOM 837 C C . SER A 1 105 ? 17.255 3.813 0.314 1.00 92.56 105 SER A C 1
ATOM 839 O O . SER A 1 10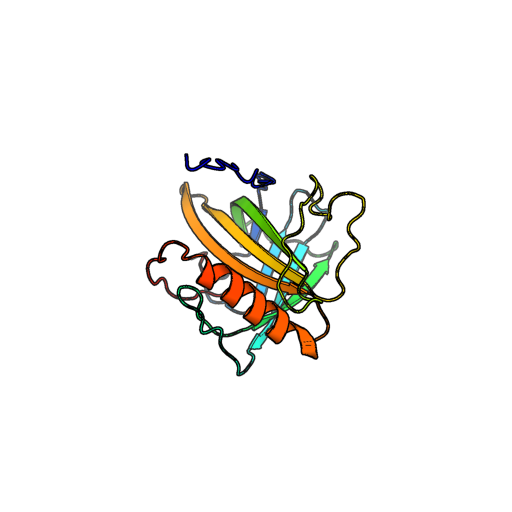5 ? 17.405 4.921 -0.207 1.00 92.56 105 SER A O 1
ATOM 841 N N . LEU A 1 106 ? 16.521 3.612 1.409 1.00 91.50 106 LEU A N 1
ATOM 842 C CA . LEU A 1 106 ? 15.745 4.655 2.080 1.00 91.50 106 LEU A CA 1
ATOM 843 C C . LEU A 1 106 ? 16.375 5.065 3.418 1.00 91.50 106 LEU A C 1
ATOM 845 O O . LEU A 1 106 ? 16.993 4.240 4.095 1.00 91.50 106 LEU A O 1
ATOM 849 N N . ASP A 1 107 ? 16.197 6.331 3.791 1.00 90.25 107 ASP A N 1
ATOM 850 C CA . ASP A 1 107 ? 16.487 6.857 5.124 1.00 90.25 107 ASP A CA 1
ATOM 851 C C . ASP A 1 107 ? 15.323 6.626 6.113 1.00 90.25 107 ASP A C 1
ATOM 853 O O . ASP A 1 107 ? 14.315 5.987 5.800 1.00 90.25 107 ASP A O 1
ATOM 857 N N . THR A 1 108 ? 15.452 7.160 7.331 1.00 86.81 108 THR A N 1
ATOM 858 C CA . THR A 1 108 ? 14.425 7.065 8.386 1.00 86.81 108 THR A CA 1
ATOM 859 C C . THR A 1 108 ? 13.151 7.861 8.091 1.00 86.81 108 THR A C 1
ATOM 861 O O . THR A 1 108 ? 12.173 7.725 8.819 1.00 86.81 108 THR A O 1
ATOM 864 N N . TYR A 1 109 ? 13.155 8.697 7.053 1.00 86.81 109 TYR A N 1
ATOM 865 C CA . TYR A 1 109 ? 12.015 9.479 6.570 1.00 86.81 109 TYR A CA 1
ATOM 866 C C . TYR A 1 109 ? 11.460 8.923 5.250 1.00 86.81 109 TYR A C 1
ATOM 868 O O . TYR A 1 109 ? 10.679 9.592 4.564 1.00 86.81 109 TYR A O 1
ATOM 876 N N . GLU A 1 110 ? 11.865 7.700 4.889 1.00 89.31 110 GLU A N 1
ATOM 877 C CA . GLU A 1 110 ? 11.453 6.996 3.674 1.00 89.31 110 GLU A CA 1
ATOM 878 C C . GLU A 1 110 ? 11.825 7.740 2.382 1.00 89.31 110 GLU A C 1
ATOM 880 O O . GLU A 1 110 ? 11.228 7.527 1.319 1.00 89.31 110 GLU A O 1
ATOM 885 N N . GLN A 1 111 ? 12.826 8.618 2.463 1.00 89.44 111 GLN A N 1
ATOM 886 C CA . GLN A 1 111 ? 13.409 9.284 1.311 1.00 89.44 111 GLN A CA 1
ATOM 887 C C . GLN A 1 111 ? 14.585 8.467 0.784 1.00 89.44 111 GLN A C 1
ATOM 889 O O . GLN A 1 111 ? 15.296 7.839 1.570 1.00 89.44 111 GLN A O 1
ATOM 894 N N . PRO A 1 112 ? 14.823 8.460 -0.537 1.00 91.31 112 PRO A N 1
ATOM 895 C CA . PRO A 1 112 ? 16.056 7.909 -1.077 1.00 91.31 112 PRO A CA 1
ATOM 896 C C . PRO A 1 112 ? 17.277 8.538 -0.390 1.00 91.31 112 PRO A C 1
ATOM 898 O O . PRO A 1 112 ? 17.321 9.756 -0.210 1.00 91.31 112 PRO A O 1
ATOM 901 N N . LEU A 1 113 ? 18.267 7.721 -0.014 1.00 90.75 113 LEU A N 1
ATOM 902 C CA . LEU A 1 113 ? 19.510 8.219 0.585 1.00 90.75 113 LEU A CA 1
ATOM 903 C C . LEU A 1 113 ? 20.171 9.286 -0.312 1.00 90.75 113 LEU A C 1
ATOM 905 O O . LEU A 1 113 ? 20.091 9.220 -1.543 1.00 90.75 113 LEU A O 1
ATOM 909 N N . LEU A 1 114 ? 20.840 10.260 0.323 1.00 75.88 114 LEU A N 1
ATOM 910 C CA . LEU A 1 114 ? 21.541 11.379 -0.325 1.00 75.88 114 LEU A CA 1
ATOM 911 C C . LEU A 1 114 ? 22.312 10.931 -1.579 1.00 75.88 114 LEU A C 1
ATOM 913 O O . LEU A 1 114 ? 23.168 10.052 -1.515 1.00 75.88 114 LEU A O 1
ATOM 917 N N . GLY A 1 115 ? 22.012 11.569 -2.714 1.00 77.94 115 GLY A N 1
ATOM 918 C CA . GLY A 1 115 ? 22.602 11.262 -4.025 1.00 77.94 115 GLY A CA 1
ATOM 919 C C . GLY A 1 115 ? 21.639 10.579 -4.998 1.00 77.94 115 GLY A C 1
ATOM 920 O O . GLY A 1 115 ? 21.827 10.686 -6.210 1.00 77.94 115 GLY A O 1
ATOM 921 N N . HIS A 1 116 ? 20.560 9.967 -4.507 1.00 78.50 116 HIS A N 1
ATOM 922 C CA . HIS A 1 116 ? 19.487 9.470 -5.363 1.00 78.50 116 HIS A CA 1
ATOM 923 C C . HIS A 1 116 ? 18.451 10.570 -5.624 1.00 78.50 116 HIS A C 1
ATOM 925 O O . HIS A 1 116 ? 17.897 11.166 -4.701 1.00 78.50 116 HIS A O 1
ATOM 931 N N . ARG A 1 117 ? 18.179 10.859 -6.903 1.00 81.12 117 ARG A N 1
ATOM 932 C CA . ARG A 1 117 ? 17.069 11.746 -7.289 1.00 81.12 117 ARG A CA 1
ATOM 933 C C . ARG A 1 117 ? 15.740 11.057 -6.981 1.00 81.12 117 ARG A C 1
ATOM 935 O O . ARG A 1 117 ? 15.643 9.837 -7.087 1.00 81.12 117 ARG A O 1
ATOM 942 N N . THR A 1 118 ? 14.708 11.834 -6.643 1.00 84.56 118 THR A N 1
ATOM 943 C CA . THR A 1 118 ? 13.341 11.296 -6.595 1.00 84.56 118 THR A CA 1
ATOM 944 C C . THR A 1 118 ? 12.950 10.852 -8.007 1.00 84.56 118 THR A C 1
ATOM 946 O O . THR A 1 118 ? 13.009 11.675 -8.925 1.00 84.56 118 THR A O 1
ATOM 949 N N . PRO A 1 119 ? 12.604 9.574 -8.210 1.00 87.94 119 PRO A N 1
ATOM 950 C CA . PRO A 1 119 ? 12.254 9.062 -9.528 1.00 87.94 119 PRO A CA 1
ATOM 951 C C . PRO A 1 119 ? 10.957 9.694 -10.048 1.00 87.94 119 PRO A C 1
ATOM 953 O O . PRO A 1 119 ? 10.042 9.994 -9.283 1.00 87.94 119 PRO A O 1
ATOM 956 N N . SER A 1 120 ? 10.865 9.885 -11.366 1.00 89.50 120 SER A N 1
ATOM 957 C CA . SER A 1 120 ? 9.637 10.355 -12.032 1.00 89.50 120 SER A CA 1
ATOM 958 C C . SER A 1 120 ? 8.565 9.262 -12.141 1.00 89.50 120 SER A C 1
ATOM 960 O O . SER A 1 120 ? 7.383 9.555 -12.336 1.00 89.50 120 SER A O 1
ATOM 962 N N . C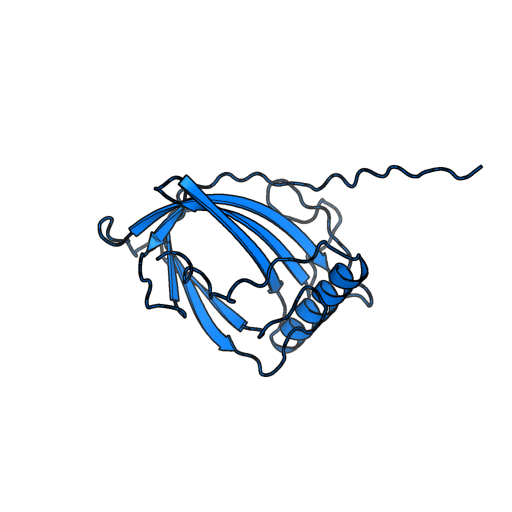YS A 1 121 ? 8.985 8.000 -12.039 1.00 93.75 121 CYS A N 1
ATOM 963 C CA . CYS A 1 121 ? 8.130 6.823 -12.011 1.00 93.75 121 CYS A CA 1
ATOM 964 C C . CYS A 1 121 ? 8.666 5.873 -10.946 1.00 93.75 121 CYS A C 1
ATOM 966 O O . CYS A 1 121 ? 9.774 5.352 -11.091 1.00 93.75 121 CYS A O 1
ATOM 968 N N . ASP A 1 122 ? 7.890 5.593 -9.909 1.00 96.00 122 ASP A N 1
ATOM 969 C CA . ASP A 1 122 ? 8.267 4.584 -8.928 1.00 96.00 122 ASP A CA 1
ATOM 970 C C . ASP A 1 122 ? 7.127 3.657 -8.542 1.00 96.00 122 ASP A C 1
ATOM 972 O O . ASP A 1 122 ? 5.955 3.870 -8.862 1.00 96.00 122 ASP A O 1
ATOM 976 N N . CYS A 1 123 ? 7.515 2.586 -7.860 1.00 97.31 123 CYS A N 1
ATOM 977 C CA . CYS A 1 123 ? 6.604 1.693 -7.183 1.00 97.31 123 CYS A CA 1
ATOM 978 C C . CYS A 1 123 ? 7.138 1.364 -5.794 1.00 97.31 123 CYS A C 1
ATOM 980 O O . CYS A 1 123 ? 8.256 0.873 -5.628 1.00 97.31 123 CYS A O 1
ATOM 982 N N . ASN A 1 124 ? 6.300 1.580 -4.791 1.00 96.75 124 ASN A N 1
ATOM 983 C CA . ASN A 1 124 ? 6.501 1.078 -3.447 1.00 96.75 124 ASN A CA 1
ATOM 984 C C . ASN A 1 124 ? 5.927 -0.330 -3.328 1.00 96.75 124 ASN A C 1
ATOM 986 O O . ASN A 1 124 ? 4.840 -0.617 -3.833 1.00 96.75 124 ASN A O 1
ATOM 990 N N . VAL A 1 125 ? 6.637 -1.185 -2.604 1.00 96.56 125 VAL A N 1
ATOM 991 C CA . VAL A 1 125 ? 6.157 -2.488 -2.157 1.00 96.56 125 VAL A CA 1
ATOM 992 C C . VAL A 1 125 ? 6.158 -2.470 -0.642 1.00 96.56 125 VAL A C 1
ATOM 994 O O . VAL A 1 125 ? 7.196 -2.280 -0.008 1.00 96.56 125 VAL A O 1
ATOM 997 N N . GLU A 1 126 ? 4.973 -2.617 -0.070 1.00 94.75 126 GLU A N 1
ATOM 998 C CA . GLU A 1 126 ? 4.748 -2.547 1.365 1.00 94.75 126 GLU A CA 1
ATOM 999 C C . GLU A 1 126 ? 4.275 -3.896 1.881 1.00 94.75 126 GLU A C 1
ATOM 1001 O O . GLU A 1 126 ? 3.235 -4.389 1.449 1.00 94.75 126 GLU A O 1
ATOM 1006 N N . LEU A 1 127 ? 5.009 -4.451 2.840 1.00 93.50 127 LEU A N 1
ATOM 1007 C CA . LEU A 1 127 ? 4.508 -5.500 3.714 1.00 93.50 127 LEU A CA 1
ATOM 1008 C C . LEU A 1 127 ? 4.029 -4.824 4.997 1.00 93.50 127 LEU A C 1
ATOM 1010 O O . LEU A 1 127 ? 4.753 -4.029 5.593 1.00 93.50 127 LEU A O 1
ATOM 1014 N N . LEU A 1 128 ? 2.806 -5.109 5.414 1.00 92.56 128 LEU A N 1
ATOM 1015 C CA . LEU A 1 128 ? 2.213 -4.532 6.611 1.00 92.56 128 LEU A CA 1
ATOM 1016 C C . LEU A 1 128 ? 1.696 -5.660 7.492 1.00 92.56 128 LEU A C 1
ATOM 1018 O O . LEU A 1 128 ? 0.873 -6.457 7.043 1.00 92.56 128 LEU A O 1
ATOM 1022 N N . GLN A 1 129 ? 2.151 -5.685 8.737 1.00 93.12 129 GLN A N 1
ATOM 1023 C CA . GLN A 1 129 ? 1.494 -6.413 9.810 1.00 93.12 129 GLN A CA 1
ATOM 1024 C C . GLN A 1 129 ? 0.527 -5.461 10.506 1.00 93.12 129 GLN A C 1
ATOM 1026 O O . GLN A 1 129 ? 0.873 -4.312 10.782 1.00 93.12 129 GLN A O 1
ATOM 1031 N N . VAL A 1 130 ? -0.672 -5.944 10.793 1.00 91.81 130 VAL A N 1
ATOM 1032 C CA . VAL A 1 130 ? -1.683 -5.238 11.572 1.00 91.81 130 VAL A CA 1
ATOM 1033 C C . VAL A 1 130 ? -2.046 -6.102 12.770 1.00 91.81 130 VAL A C 1
ATOM 1035 O O . VAL A 1 130 ? -2.256 -7.304 12.613 1.00 91.81 130 VAL A O 1
ATOM 1038 N N . ILE A 1 131 ? -2.115 -5.490 13.947 1.00 93.44 131 ILE A N 1
ATOM 1039 C CA . ILE A 1 131 ? -2.618 -6.112 15.168 1.00 93.44 131 ILE A CA 1
ATOM 1040 C C . ILE A 1 131 ? -3.938 -5.429 15.535 1.00 93.44 131 ILE A C 1
ATOM 1042 O O . ILE A 1 131 ? -4.004 -4.202 15.677 1.00 93.44 131 ILE A O 1
ATOM 1046 N N . LEU A 1 132 ? -4.990 -6.235 15.638 1.00 92.50 132 LEU A N 1
ATOM 1047 C CA . LEU A 1 132 ? -6.343 -5.819 15.997 1.00 92.50 132 LEU A CA 1
ATOM 1048 C C . LEU A 1 132 ? -6.505 -5.648 17.524 1.00 92.50 132 LEU A C 1
ATOM 1050 O O . LEU A 1 132 ? -5.647 -6.098 18.291 1.00 92.50 132 LEU A O 1
ATOM 1054 N N . PRO A 1 133 ? -7.594 -5.007 18.006 1.00 92.50 133 PRO A N 1
ATOM 1055 C CA . PRO A 1 133 ? -7.852 -4.859 19.443 1.00 92.50 133 PRO A CA 1
ATOM 1056 C C . PRO A 1 133 ? -7.894 -6.180 20.225 1.00 92.50 133 PRO A C 1
ATOM 1058 O O . PRO A 1 133 ? -7.462 -6.222 21.375 1.00 92.50 133 PRO A O 1
ATOM 1061 N N . ASP A 1 134 ? -8.386 -7.248 19.599 1.00 94.25 134 ASP A N 1
ATOM 1062 C CA . ASP A 1 134 ? -8.444 -8.618 20.130 1.00 94.25 134 ASP A CA 1
ATOM 1063 C C . ASP A 1 134 ? -7.108 -9.377 20.032 1.00 94.25 134 ASP A C 1
ATOM 1065 O O . ASP A 1 134 ? -7.011 -10.517 20.479 1.00 94.25 134 ASP A O 1
ATOM 1069 N N . LYS A 1 135 ? -6.059 -8.711 19.530 1.00 93.94 135 LYS A N 1
ATOM 1070 C CA . LYS A 1 135 ? -4.698 -9.224 19.313 1.00 93.94 135 LYS A CA 1
ATOM 1071 C C . LYS A 1 135 ? -4.540 -10.174 18.130 1.00 93.94 135 LYS A C 1
ATOM 1073 O O . LYS A 1 135 ? -3.440 -10.708 17.944 1.00 93.94 135 LYS A O 1
ATOM 1078 N N . ASP A 1 136 ? -5.550 -10.284 17.273 1.00 93.38 136 ASP A N 1
ATOM 1079 C CA . ASP A 1 136 ? -5.405 -10.975 16.000 1.00 93.38 136 ASP A CA 1
ATOM 1080 C C . ASP A 1 136 ? -4.394 -10.265 15.098 1.00 93.38 136 ASP A C 1
ATOM 1082 O O . ASP A 1 136 ? -4.325 -9.032 15.027 1.00 93.38 136 ASP A O 1
ATOM 1086 N N . LYS A 1 137 ? -3.588 -11.067 14.394 1.00 92.44 137 LYS A N 1
ATOM 1087 C CA . LYS A 1 137 ? -2.504 -10.589 13.530 1.00 92.44 137 LYS A CA 1
ATOM 1088 C C . LYS A 1 137 ? -2.817 -10.850 12.072 1.00 92.44 137 LYS A C 1
ATOM 1090 O O . LYS A 1 137 ? -2.991 -11.991 11.655 1.00 92.44 137 LYS A O 1
ATOM 1095 N N . TRP A 1 138 ? -2.804 -9.781 11.294 1.00 90.50 138 TRP A N 1
ATOM 1096 C CA . TRP A 1 138 ? -3.109 -9.799 9.874 1.00 90.50 138 TRP A CA 1
ATOM 1097 C C . TRP A 1 138 ? -1.903 -9.301 9.092 1.00 90.50 138 TRP A C 1
ATOM 1099 O O . TRP A 1 138 ? -1.170 -8.421 9.544 1.00 90.50 138 TRP A O 1
ATOM 1109 N N . TRP A 1 139 ? -1.703 -9.856 7.902 1.00 91.00 139 TRP A N 1
ATOM 1110 C CA . TRP A 1 139 ? -0.632 -9.453 7.000 1.00 91.00 139 TRP A CA 1
ATOM 1111 C C . TRP A 1 139 ? -1.215 -8.989 5.677 1.00 91.00 139 TRP A C 1
ATOM 1113 O O . TRP A 1 139 ? -2.116 -9.615 5.127 1.00 91.00 139 TRP A O 1
ATOM 1123 N N . THR A 1 140 ? -0.671 -7.902 5.142 1.00 90.31 140 THR A N 1
ATOM 1124 C CA . THR A 1 140 ? -0.998 -7.438 3.794 1.00 90.31 140 THR A CA 1
ATOM 1125 C C . THR A 1 140 ? 0.278 -7.136 3.030 1.00 90.31 140 THR A C 1
ATOM 1127 O O . THR A 1 140 ? 1.246 -6.628 3.594 1.00 90.31 140 THR A O 1
ATOM 1130 N N . LEU A 1 141 ? 0.270 -7.447 1.738 1.00 92.50 141 LEU A N 1
ATOM 1131 C CA . LEU A 1 141 ? 1.310 -7.060 0.796 1.00 92.50 141 LEU A CA 1
ATOM 1132 C C . LEU A 1 141 ? 0.672 -6.171 -0.270 1.00 92.50 141 LEU A C 1
ATOM 1134 O O . LEU A 1 141 ? -0.302 -6.569 -0.906 1.00 92.50 141 LEU A O 1
ATOM 1138 N N . GLY A 1 142 ? 1.204 -4.968 -0.457 1.00 92.75 142 GLY A N 1
ATOM 1139 C CA . GLY A 1 142 ? 0.656 -3.986 -1.386 1.00 92.75 142 GLY A CA 1
ATOM 1140 C C . GLY A 1 142 ? 1.711 -3.406 -2.316 1.00 92.75 142 GLY A C 1
ATOM 1141 O O . GLY A 1 142 ? 2.792 -3.027 -1.874 1.00 92.75 142 GLY A O 1
ATOM 1142 N N . PHE A 1 143 ? 1.353 -3.272 -3.591 1.00 95.69 143 PHE A N 1
ATOM 1143 C CA . PHE A 1 143 ? 2.114 -2.531 -4.596 1.00 95.69 143 PHE A CA 1
ATOM 1144 C C . PHE A 1 143 ? 1.447 -1.172 -4.817 1.00 95.69 143 PHE A C 1
ATOM 1146 O O . PHE A 1 143 ? 0.224 -1.093 -4.944 1.00 95.69 143 PHE A O 1
ATOM 1153 N N . LYS A 1 144 ? 2.232 -0.094 -4.827 1.00 95.75 144 LYS A N 1
ATOM 1154 C CA . LYS A 1 144 ? 1.736 1.280 -4.969 1.00 95.75 144 LYS A CA 1
ATOM 1155 C C . LYS A 1 144 ? 2.650 2.061 -5.898 1.00 95.75 144 LYS A C 1
ATOM 1157 O O . LYS A 1 144 ? 3.746 2.428 -5.489 1.00 95.75 144 LYS A O 1
ATOM 1162 N N . ALA A 1 145 ? 2.198 2.317 -7.118 1.00 95.62 145 ALA A N 1
ATOM 1163 C CA . ALA A 1 145 ? 2.929 3.163 -8.050 1.00 95.62 145 ALA A CA 1
ATOM 1164 C C . ALA A 1 145 ? 2.621 4.647 -7.834 1.00 95.62 145 ALA A C 1
ATOM 1166 O O . ALA A 1 145 ? 1.476 5.006 -7.543 1.00 95.62 145 ALA A O 1
ATOM 1167 N N . PHE A 1 146 ? 3.632 5.498 -8.019 1.00 92.06 146 PHE A N 1
ATOM 1168 C CA . PHE A 1 146 ? 3.482 6.948 -8.063 1.00 92.06 146 PHE A CA 1
ATOM 1169 C C . PHE A 1 146 ? 4.118 7.465 -9.355 1.00 92.06 146 PHE A C 1
ATOM 1171 O O . PHE A 1 146 ? 5.332 7.453 -9.552 1.00 92.06 146 PHE A O 1
ATOM 1178 N N . SER A 1 147 ? 3.263 7.876 -10.287 1.00 91.12 147 SER A N 1
ATOM 1179 C CA . SER A 1 147 ? 3.663 8.457 -11.564 1.00 91.12 147 SER A CA 1
ATOM 1180 C C . SER A 1 147 ? 2.470 9.179 -12.203 1.00 91.12 147 SER A C 1
ATOM 1182 O O . SER A 1 147 ? 1.430 9.378 -11.573 1.00 91.12 147 SER A O 1
ATOM 1184 N N . THR A 1 148 ? 2.608 9.559 -13.471 1.00 92.81 148 THR A N 1
ATOM 1185 C CA . THR A 1 148 ? 1.481 9.965 -14.316 1.00 92.81 148 THR A CA 1
ATOM 1186 C C . THR A 1 148 ? 0.517 8.794 -14.525 1.00 92.81 148 THR A C 1
ATOM 1188 O O . THR A 1 148 ? 0.932 7.634 -14.486 1.00 92.81 148 THR A O 1
ATOM 1191 N N . LEU A 1 149 ? -0.759 9.083 -14.810 1.00 90.69 149 LEU A N 1
ATOM 1192 C CA . LEU A 1 149 ? -1.777 8.051 -15.062 1.00 90.69 149 LEU A CA 1
ATOM 1193 C C . LEU A 1 149 ? -1.355 7.040 -16.143 1.00 90.69 149 LEU A C 1
ATOM 1195 O O . LEU A 1 149 ? -1.660 5.860 -16.014 1.00 90.69 149 LEU A O 1
ATOM 1199 N N . TYR A 1 150 ? -0.608 7.487 -17.157 1.00 92.12 150 TYR A N 1
ATOM 1200 C CA . TYR A 1 150 ? -0.114 6.643 -18.247 1.00 92.12 150 TYR A CA 1
ATOM 1201 C C . TYR A 1 150 ? 0.934 5.613 -17.802 1.00 92.12 150 TYR A C 1
ATOM 1203 O O . TYR A 1 150 ? 1.019 4.538 -18.386 1.00 92.12 150 TYR A O 1
ATOM 1211 N N . ASN A 1 151 ? 1.712 5.920 -16.761 1.00 94.81 151 ASN A N 1
ATOM 1212 C CA . ASN A 1 151 ? 2.833 5.085 -16.322 1.00 94.81 151 ASN A CA 1
ATOM 1213 C C . ASN A 1 151 ? 2.524 4.246 -15.077 1.00 94.81 151 ASN A C 1
ATOM 1215 O O . ASN A 1 151 ? 3.286 3.333 -14.771 1.00 94.81 151 ASN A O 1
ATOM 1219 N N . LEU A 1 152 ? 1.425 4.517 -14.361 1.00 94.06 152 LEU A N 1
ATOM 1220 C CA . LEU A 1 152 ? 1.078 3.803 -13.124 1.00 94.06 152 LEU A CA 1
ATOM 1221 C C . LEU A 1 152 ? 1.017 2.287 -13.318 1.00 94.06 152 LEU A C 1
ATOM 1223 O O . LEU A 1 152 ? 1.595 1.531 -12.536 1.00 94.06 152 LEU A O 1
ATOM 1227 N N . GLU A 1 153 ? 0.327 1.846 -14.368 1.00 95.50 153 GLU A N 1
ATOM 1228 C CA . GLU A 1 153 ? 0.206 0.427 -14.690 1.00 95.50 153 GLU A CA 1
ATOM 1229 C C . GLU A 1 153 ? 1.570 -0.181 -15.013 1.00 95.50 153 GLU A C 1
ATOM 1231 O O . GLU A 1 153 ? 1.923 -1.220 -14.456 1.00 95.50 153 GLU A O 1
ATOM 1236 N N . HIS A 1 154 ? 2.364 0.494 -15.849 1.00 95.31 154 HIS A N 1
ATOM 1237 C CA . HIS A 1 154 ? 3.704 0.040 -16.201 1.00 95.31 154 HIS A CA 1
ATOM 1238 C C . HIS A 1 154 ? 4.576 -0.154 -14.956 1.00 95.31 154 HIS A C 1
ATOM 1240 O O . HIS A 1 154 ? 5.111 -1.246 -14.769 1.00 95.31 154 HIS A O 1
ATOM 1246 N N . SER A 1 155 ? 4.652 0.847 -14.070 1.00 96.75 155 SER A N 1
ATOM 1247 C CA . SER A 1 155 ? 5.423 0.783 -12.822 1.00 96.75 155 SER A CA 1
ATOM 1248 C C . SER A 1 155 ? 5.008 -0.399 -11.939 1.00 96.75 155 SER A C 1
ATOM 1250 O O . SER A 1 155 ? 5.868 -1.121 -11.436 1.00 96.75 155 SER A O 1
ATOM 1252 N N . LEU A 1 156 ? 3.702 -0.658 -11.790 1.00 96.62 156 LEU A N 1
ATOM 1253 C CA . LEU A 1 156 ? 3.211 -1.822 -11.043 1.00 96.62 156 LEU A CA 1
ATOM 1254 C C . LEU A 1 156 ? 3.636 -3.143 -11.698 1.00 96.62 156 LEU A C 1
ATOM 1256 O O . LEU A 1 156 ? 4.125 -4.039 -11.010 1.00 96.62 156 LEU A O 1
ATOM 1260 N N . GLN A 1 157 ? 3.463 -3.262 -13.017 1.00 96.56 157 GLN A N 1
ATOM 1261 C CA . GLN A 1 157 ? 3.760 -4.483 -13.769 1.00 96.56 157 GLN A CA 1
ATOM 1262 C C . GLN A 1 157 ? 5.253 -4.824 -13.710 1.00 96.56 157 GLN A C 1
ATOM 1264 O O . GLN A 1 157 ? 5.606 -5.960 -13.390 1.00 96.56 157 GLN A O 1
ATOM 1269 N N . VAL A 1 158 ? 6.142 -3.857 -13.967 1.00 97.06 158 VAL A N 1
ATOM 1270 C CA . VAL A 1 158 ? 7.592 -4.114 -13.963 1.00 97.06 158 VAL A CA 1
ATOM 1271 C C . VAL A 1 158 ? 8.106 -4.458 -12.570 1.00 97.06 158 VAL A C 1
ATOM 1273 O O . VAL A 1 158 ? 8.920 -5.370 -12.435 1.00 97.06 158 VAL A O 1
ATOM 1276 N N . THR A 1 159 ? 7.602 -3.804 -11.519 1.00 97.75 159 THR A N 1
ATOM 1277 C CA . THR A 1 159 ? 8.002 -4.112 -10.140 1.00 97.75 159 THR A CA 1
ATOM 1278 C C . THR A 1 159 ? 7.464 -5.465 -9.681 1.00 97.75 159 THR A C 1
ATOM 1280 O O . THR A 1 159 ? 8.212 -6.238 -9.080 1.00 97.75 159 THR A O 1
ATOM 1283 N N . ALA A 1 160 ? 6.206 -5.796 -9.989 1.00 97.12 160 ALA A N 1
ATOM 1284 C CA . ALA A 1 160 ? 5.639 -7.109 -9.682 1.00 97.12 160 ALA A CA 1
ATOM 1285 C C . ALA A 1 160 ? 6.395 -8.230 -10.404 1.00 97.12 160 ALA A C 1
ATOM 1287 O O . ALA A 1 160 ? 6.772 -9.212 -9.765 1.00 97.12 160 ALA A O 1
ATOM 1288 N N . LYS A 1 161 ? 6.696 -8.055 -11.698 1.00 97.44 161 LYS A N 1
ATOM 1289 C CA . LYS A 1 161 ? 7.527 -8.993 -12.458 1.00 97.44 161 LYS A CA 1
ATOM 1290 C C . LYS A 1 161 ? 8.909 -9.161 -11.833 1.00 97.44 161 LYS A C 1
ATOM 1292 O O . LYS A 1 161 ? 9.329 -10.286 -11.579 1.00 97.44 161 LYS A O 1
ATOM 1297 N N . TYR A 1 162 ? 9.593 -8.051 -11.558 1.00 97.25 162 TYR A N 1
ATOM 1298 C CA . TYR A 1 162 ? 10.931 -8.060 -10.970 1.00 97.25 162 TYR A CA 1
ATOM 1299 C C . TYR A 1 162 ? 10.970 -8.823 -9.642 1.00 97.25 162 TYR A C 1
ATOM 1301 O O . TYR A 1 162 ? 11.896 -9.593 -9.392 1.00 97.25 162 TYR A O 1
ATOM 1309 N N . LEU A 1 163 ? 9.960 -8.643 -8.785 1.00 96.94 163 LEU A N 1
ATOM 1310 C CA . LEU A 1 163 ? 9.874 -9.391 -7.536 1.00 96.94 163 LEU A CA 1
ATOM 1311 C C . LEU A 1 163 ? 9.494 -10.856 -7.747 1.00 96.94 163 LEU A C 1
ATOM 1313 O O . LEU A 1 163 ? 10.039 -11.696 -7.041 1.00 96.94 163 LEU A O 1
ATOM 1317 N N . ALA A 1 164 ? 8.608 -11.172 -8.691 1.00 96.38 164 ALA A N 1
ATOM 1318 C CA . ALA A 1 164 ? 8.211 -12.546 -8.997 1.00 96.38 164 ALA A CA 1
ATOM 1319 C C . ALA A 1 164 ? 9.396 -13.383 -9.503 1.00 96.38 164 ALA A C 1
ATOM 1321 O O . ALA A 1 164 ? 9.595 -14.510 -9.054 1.00 96.38 164 ALA A O 1
ATOM 1322 N N . ASP A 1 165 ? 10.244 -12.799 -10.356 1.00 97.06 165 ASP A N 1
ATOM 1323 C CA . ASP A 1 165 ? 11.449 -13.446 -10.893 1.00 97.06 165 ASP A CA 1
ATOM 1324 C C . ASP A 1 165 ? 12.468 -13.806 -9.788 1.00 97.06 165 ASP A C 1
ATOM 1326 O O . ASP A 1 165 ? 13.314 -14.681 -9.975 1.00 97.06 165 ASP A O 1
ATOM 1330 N N . ARG A 1 166 ? 12.366 -13.183 -8.603 1.00 95.88 166 ARG A N 1
ATOM 1331 C CA . ARG A 1 166 ? 13.176 -13.503 -7.411 1.00 95.88 166 ARG A CA 1
ATOM 1332 C C . ARG A 1 166 ? 12.609 -14.658 -6.581 1.00 95.88 166 ARG A C 1
ATOM 1334 O O . ARG A 1 166 ? 13.124 -14.912 -5.496 1.00 95.88 166 ARG A O 1
ATOM 1341 N N . GLN A 1 167 ? 11.576 -15.334 -7.086 1.00 95.56 167 GLN A N 1
ATOM 1342 C CA . GLN A 1 167 ? 10.960 -16.523 -6.493 1.00 95.56 167 GLN A CA 1
ATOM 1343 C C . GLN A 1 167 ? 10.595 -16.325 -5.010 1.00 95.56 167 GLN A C 1
ATOM 1345 O O . GLN A 1 167 ? 11.085 -17.052 -4.142 1.00 95.56 167 GLN A O 1
ATOM 1350 N N . PRO A 1 168 ? 9.763 -15.316 -4.687 1.00 93.81 168 PRO A N 1
ATOM 1351 C CA . PRO A 1 168 ? 9.304 -15.116 -3.323 1.00 93.81 168 PRO A CA 1
ATOM 1352 C C . PRO A 1 168 ? 8.466 -16.326 -2.879 1.00 93.81 168 PRO A C 1
ATOM 1354 O O . PRO A 1 168 ? 7.939 -17.057 -3.726 1.00 93.81 168 PRO A O 1
ATOM 1357 N N . PRO A 1 169 ? 8.315 -16.548 -1.562 1.00 91.25 169 PRO A N 1
ATOM 1358 C CA . PRO A 1 169 ? 7.457 -17.613 -1.066 1.00 91.25 169 PRO A CA 1
ATOM 1359 C C . PRO A 1 169 ? 6.036 -17.461 -1.617 1.00 91.25 16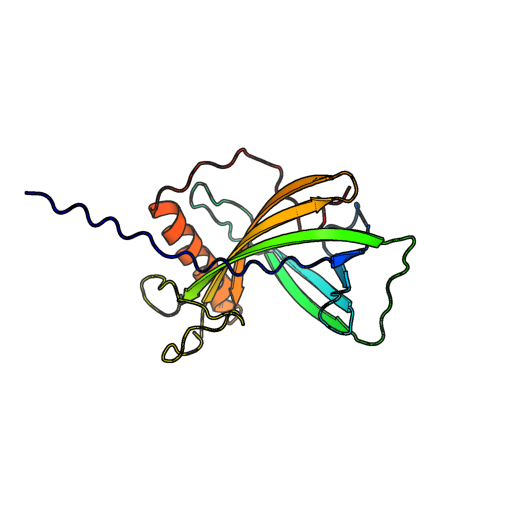9 PRO A C 1
ATOM 1361 O O . PRO A 1 169 ? 5.546 -16.349 -1.834 1.00 91.25 169 PRO A O 1
ATOM 1364 N N . LEU A 1 170 ? 5.371 -18.594 -1.836 1.00 88.69 170 LEU A N 1
ATOM 1365 C CA . LEU A 1 170 ? 3.956 -18.592 -2.177 1.00 88.69 170 LEU A CA 1
ATOM 1366 C C . LEU A 1 170 ? 3.156 -18.089 -0.976 1.00 88.69 170 LEU A C 1
ATOM 1368 O O . LEU A 1 170 ? 3.403 -18.491 0.160 1.00 88.69 170 LEU A O 1
ATOM 1372 N N . PHE A 1 171 ? 2.183 -17.229 -1.246 1.00 81.12 171 PHE A N 1
ATOM 1373 C CA . PHE A 1 171 ? 1.202 -16.817 -0.254 1.00 81.12 171 PHE A CA 1
ATOM 1374 C C . PHE A 1 171 ? 0.006 -17.759 -0.341 1.00 81.12 171 PHE A C 1
ATOM 1376 O O . PHE A 1 171 ? -0.429 -18.114 -1.442 1.00 81.12 171 PHE A O 1
ATOM 1383 N N . GLU A 1 172 ? -0.540 -18.156 0.806 1.00 81.06 172 GLU A N 1
ATOM 1384 C CA . GLU A 1 172 ? -1.851 -18.797 0.819 1.00 81.06 172 GLU A CA 1
ATOM 1385 C C . GLU A 1 172 ? -2.857 -17.867 0.141 1.00 81.06 172 GLU A C 1
ATOM 1387 O O . GLU A 1 172 ? -2.854 -16.652 0.365 1.00 81.06 172 GLU A O 1
ATOM 1392 N N . ARG A 1 173 ? -3.698 -18.425 -0.735 1.00 71.38 173 ARG A N 1
ATOM 1393 C CA . ARG A 1 173 ? -4.721 -17.634 -1.417 1.00 71.38 173 ARG A CA 1
ATOM 1394 C C . ARG A 1 173 ? -5.738 -17.164 -0.389 1.00 71.38 173 ARG A C 1
ATOM 1396 O O . ARG A 1 173 ? -6.617 -17.922 0.003 1.00 71.38 173 ARG A O 1
ATOM 1403 N N . GLN A 1 174 ? -5.620 -15.906 0.000 1.00 72.62 174 GLN A N 1
ATOM 1404 C CA . GLN A 1 174 ? -6.625 -15.211 0.786 1.00 72.62 174 GLN A CA 1
ATOM 1405 C C . GLN A 1 174 ? -7.509 -14.367 -0.142 1.00 72.62 174 GLN A C 1
ATOM 1407 O O . GLN A 1 174 ? -7.044 -13.939 -1.207 1.00 72.62 174 GLN A O 1
ATOM 1412 N N . PRO A 1 175 ? -8.783 -14.130 0.217 1.00 70.69 175 PRO A N 1
ATOM 1413 C CA . PRO A 1 175 ? -9.647 -13.240 -0.544 1.00 70.69 175 PRO A CA 1
ATOM 1414 C C . PRO A 1 175 ? -8.972 -11.878 -0.717 1.00 70.69 175 PRO A C 1
ATOM 1416 O O . PRO A 1 175 ? -8.489 -11.293 0.253 1.00 70.69 175 PRO A O 1
ATOM 1419 N N . SER A 1 176 ? -8.942 -11.345 -1.941 1.00 69.19 176 SER A N 1
ATOM 1420 C CA . SER A 1 176 ? -8.468 -9.977 -2.133 1.00 69.19 176 SER A CA 1
ATOM 1421 C C . SER A 1 176 ? -9.484 -9.016 -1.513 1.00 69.19 176 SER A C 1
ATOM 1423 O O . SER A 1 176 ? -10.542 -8.766 -2.092 1.00 69.19 176 SER A O 1
ATOM 1425 N N . SER A 1 177 ? -9.185 -8.473 -0.339 1.00 71.31 177 SER A N 1
ATOM 1426 C CA . SER A 1 177 ? -9.977 -7.402 0.262 1.00 71.31 177 SER A CA 1
ATOM 1427 C C . SER A 1 177 ? -9.436 -6.043 -0.181 1.00 71.31 177 SER A C 1
ATOM 1429 O O . SER A 1 177 ? -8.228 -5.865 -0.359 1.00 71.31 177 SER A O 1
ATOM 1431 N N . THR A 1 178 ? -10.306 -5.051 -0.333 1.00 73.19 178 THR A N 1
ATOM 1432 C CA . THR A 1 178 ? -9.869 -3.658 -0.479 1.00 73.19 178 THR A CA 1
ATOM 1433 C C . THR A 1 178 ? -9.318 -3.106 0.837 1.00 73.19 178 THR A C 1
ATOM 1435 O O . THR A 1 178 ? -9.305 -3.773 1.874 1.00 73.19 178 THR A O 1
ATOM 1438 N N . TYR A 1 179 ? -8.794 -1.879 0.787 1.00 68.31 179 TYR A N 1
ATOM 1439 C CA . TYR A 1 179 ? -8.248 -1.193 1.951 1.00 68.31 179 TYR A CA 1
ATOM 1440 C C . TYR A 1 179 ? -9.303 -1.110 3.070 1.00 68.31 179 TYR A C 1
ATOM 1442 O O . TYR A 1 179 ? -10.346 -0.510 2.860 1.00 68.31 179 TYR A O 1
ATOM 1450 N N . LEU A 1 180 ? -8.999 -1.696 4.237 1.00 73.88 180 LEU A N 1
ATOM 1451 C CA . LEU A 1 180 ? -9.841 -1.787 5.447 1.00 73.88 180 LEU A CA 1
ATOM 1452 C C . LEU A 1 180 ? -11.056 -2.727 5.388 1.00 73.88 180 LEU A C 1
ATOM 1454 O O . LEU A 1 180 ? -11.599 -3.015 6.445 1.00 73.88 180 LEU A O 1
ATOM 1458 N N . ALA A 1 181 ? -11.409 -3.316 4.242 1.00 75.94 181 ALA A N 1
ATOM 1459 C CA . ALA A 1 181 ? -12.503 -4.304 4.162 1.00 75.94 181 ALA A CA 1
ATOM 1460 C C . ALA A 1 181 ? -12.243 -5.598 4.971 1.00 75.94 181 ALA A C 1
ATOM 1462 O O . ALA A 1 181 ? -13.115 -6.452 5.118 1.00 75.94 181 ALA A O 1
ATOM 1463 N N . TRP A 1 182 ? -11.022 -5.751 5.479 1.00 74.25 182 TRP A N 1
ATOM 1464 C CA . TRP A 1 182 ? -10.609 -6.804 6.395 1.00 74.25 182 TRP A CA 1
ATOM 1465 C C . TRP A 1 182 ? -10.942 -6.510 7.873 1.00 74.25 182 TRP A C 1
ATOM 1467 O O . TRP A 1 182 ? -10.897 -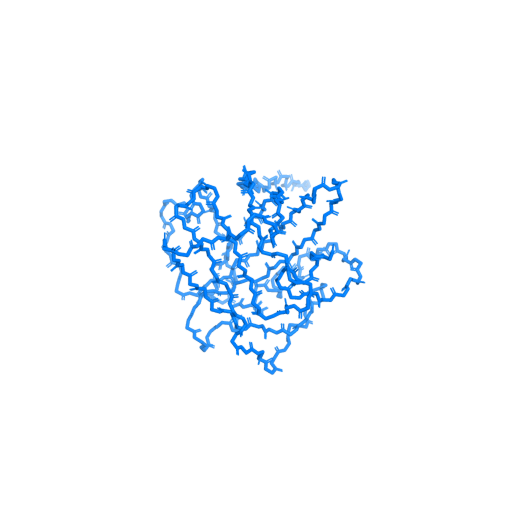7.425 8.685 1.00 74.25 182 TRP A O 1
ATOM 1477 N N . LEU A 1 183 ? -11.299 -5.271 8.232 1.00 74.62 183 LEU A N 1
ATOM 1478 C CA . LEU A 1 183 ? -11.725 -4.885 9.584 1.00 74.62 183 LEU A CA 1
ATOM 1479 C C . LEU A 1 183 ? -13.209 -5.194 9.795 1.00 74.62 183 LEU A C 1
ATOM 1481 O O . LEU A 1 183 ? -14.044 -4.287 9.777 1.00 74.62 183 LEU A O 1
ATOM 1485 N N . LYS A 1 184 ? -13.524 -6.476 9.956 1.00 71.00 184 LYS A N 1
ATOM 1486 C CA . LYS A 1 184 ? -14.861 -6.934 10.344 1.00 71.00 184 LYS A CA 1
ATOM 1487 C C . LYS A 1 184 ? -14.976 -7.077 11.854 1.00 71.00 184 LYS A C 1
ATOM 1489 O O . LYS A 1 184 ? -13.957 -7.436 12.479 1.00 71.00 184 LYS A O 1
#

Secondary structure (DSSP, 8-state):
-------------------EEEE--TT-SSEEEEEETTSSSEEEEEEEEEEEEEEEETTEEEEEEEEEEEEESS----GGGEEEEEEEEEEEEEE-SSSSPEEEPB-TTSPBPTTPPPPSSEEEEEEEEEE-TT--EEEEEEEEEES-HHHHHHHHHHHHHHHHTT-PPPPP------TTTT--

pLDDT: mean 85.92, std 16.05, range [27.88, 97.75]

Organism: Azomonas macrocytogenes (NCBI:txid69962)

Sequence (184 aa):
MAQKASGQSKVCSYEGENTTVVLRDSEQTELGIKHRTDHNGIEIKGLGTSLNTELKYSPFSGIIKLWSKWSSRQLKLDIQTTTTIEKTRWLRRFDTSQAFPLELSLDTYEQPLLGHRTPSCDCNVELLQVILPDKDKWWTLGFKAFSTLYNLEHSLQVTAKYLADRQPPLFERQPSSTYLAWLK